Protein 5DP2 (pdb70)

Radius of gyration: 20.02 Å; Cα contacts (8 Å, |Δi|>4): 788; chains: 1; bounding box: 58×42×41 Å

InterPro domains:
  IPR000873 AMP-dependent synthetase/ligase domain [PF00501] (2553-2904)
  IPR001227 Acyl transferase domain superfamily [G3DSA:3.40.366.10] (1314-1623)
  IPR001242 Condensation domain [PF00668] (2089-2513)
  IPR001753 Enoyl-CoA hydratase/isomerase-like domain [PF00378] (24-251)
  IPR009081 Phosphopantetheine binding ACP domain [PF00550] (1996-2061)
  IPR009081 Phosphopantetheine binding ACP domain [PF00550] (3090-3154)
  IPR009081 Phosphopantetheine binding ACP domain [PS50075] (1990-2065)
  IPR009081 Phosphopantetheine binding ACP domain [PS50075] (3083-3158)
  IPR010071 Amino acid adenylation domain [TIGR01733] (2573-2976)
  IPR011032 GroES-like superfamily [SSF50129] (282-437)
  IPR013154 Alcohol dehydrogenase-like, N-terminal [PF08240] (305-374)
  IPR014030 Beta-ketoacyl synthase-like, N-terminal domain [PF00109] (768-1016)
  IPR014031 Beta-ketoacyl synthase, C-terminal domain [PF02801] (1024-1141)
  IPR014043 Acyl transferase domain [PF00698] (1315-1638)
  IPR014043 Acyl transferase domain [SM00827] (1316-1620)
  IPR016035 Acyl transferase/acyl hydrolase/lysophospholipase [SSF52151] (1313-1617)
  IPR016036 Malonyl-CoA ACP transacylase, ACP-binding [SSF55048] (1446-1513)
  IPR016039 Thiolase-like [G3DSA:3.40.47.10] (759-1219)
  IPR016039 Thiolase-like [SSF53901] (767-1137)
  IPR018201 Beta-ketoacyl synthase, active site [PS00606] (929-945)

Nearest PDB structures (foldseek):
  5dp2-assembly1_A  TM=1.003E+00  e=6.872E-79  Lyngbya majuscula
  5dov-assembly1_A  TM=9.602E-01  e=1.167E-56  Lyngbya majuscula
  6k9y-assembly2_C  TM=9.096E-01  e=7.309E-32  Homo sapiens
  2oby-assembly1_A  TM=8.582E-01  e=1.495E-30  Homo sapiens
  2j8z-assembly1_A-2  TM=8.685E-01  e=3.180E-30  Homo sapiens

B-factor: mean 13.59, std 11.9, range [3.86, 178.71]

Secondary structure (DSSP, 8-state):
---EEEE-SSSS-GGG-EEEE-------TT-EEEEEEEEEE-HHHHHHHHTSS----GGGBGGG--SGGGB---SEEEEEEEEE-TT--S--TT-EEEEES-S--SBSEEEE-GGGEEEPPTTS-HHHHTTSHHHHHHHHIIIIIIT---TT-EEEETTTTSHHHHHHHHHHHHTT-EEEEEE-GGGHHHHHHTT-SEEEE-SSTTHHHHHHHHTTT--EEEEEE---STTHHHHHHHTEEEEEEEEE---SSPPPHHHHHHH-TT-EEEE--HHHHHHH-THHHHHHHHHHHHHHHHTSS-PPPEEEEEGGGHHHHHHHHHTT--SSEEEEE--

Sequence (335 aa):
PQPVQLRIPSYGLLKNLTTWMMPQERRKPKSTEVEVQIKKAVPVNFREVLNVLGIFQEYIKKRYRSSGIISSAEENLTFGVEGVVGTVVAVGSDVSQWKVGDEVILAYPGNAFSSFVICSSPDDLLAKPSDLSMVVEEAATIFMMSFFTAYYGLHNLAKVVQPGERRRVLIHAASGGAGQAAVQLAQQFFGSEVFATTSPHKISVLRREQGIIKKHVMNSRRTTEFASSSEVRRELTQGNNGVDVIFNSLTHGEYIPKKNIDILAPGGRYIEIGRLNIWSHEQVSSSQRRPDVKKYFPFDMSDEFVVRDKKQFHAKKLWDDLALLLFEESGSLKPLPYKVFPSEEDDVVEAFRHLQHSKHIGKKIIVVTMP

Foldseek 3Di:
DQKWFWAAPAAAALVRTDTHGDDDDAAAQQKWKWFFFKAFADVVVLCCRRVNDADPQLLQFVVSDGDRRGGGAGQKFKGFTCHHHNNDDLDDGGFIWIFHGNNGSRIRMGMDGPLRIDGQQVVDDRQLSNLDHPQQLLLCCQDPVPQNDAAAFEEEAEQLQESNNVNNVLVCVLRNYQYAYEHAPVCQVVVVVVPRDHYYHRPDLCVLVVQCVVVVNQAGQEYADQDDPDCNVVSNLNRHGFLHEYEYAHDPPDDDPVVSCVSPVSYHYHYDYVSVVCVVDSCSSVVSCVPCVVCPNVVSDTGWDEDEDESVCVSVLSVCVVVPVGGHIYMYGYD

Structure (mmCIF, N/CA/C/O backbone):
data_5DP2
#
_entry.id   5DP2
#
_cell.length_a   108.906
_cell.length_b   47.294
_cell.length_c   76.902
_cell.angle_alpha   90.00
_cell.angle_beta   123.44
_cell.angle_gamma   90.00
#
_symmetry.space_group_name_H-M   'C 1 2 1'
#
loop_
_entity.id
_entity.type
_entity.pdbx_description
1 polymer CurF
2 non-polymer 'NADP NICOTINAMIDE-ADENINE-DINUCLEOTIDE PHOSPHATE'
3 water water
#
loop_
_atom_site.group_PDB
_atom_site.id
_atom_site.type_symbol
_atom_site.label_atom_id
_atom_site.label_alt_id
_atom_site.label_comp_id
_atom_site.label_asym_id
_atom_site.label_entity_id
_atom_site.label_seq_id
_atom_site.pdbx_PDB_ins_code
_atom_site.Cartn_x
_atom_site.Cartn_y
_atom_site.Cartn_z
_atom_site.occupancy
_atom_site.B_iso_or_equiv
_atom_site.auth_seq_id
_atom_site.auth_comp_id
_atom_site.auth_asym_id
_atom_site.auth_atom_id
_atom_site.pdbx_PDB_model_num
ATOM 1 N N . PRO A 1 8 ? 33.673 23.952 -17.616 1.00 35.86 3 PRO A N 1
ATOM 2 C CA . PRO A 1 8 ? 32.961 25.201 -17.913 1.00 27.96 3 PRO A CA 1
ATOM 3 C C . PRO A 1 8 ? 33.089 26.263 -16.809 1.00 23.60 3 PRO A C 1
ATOM 4 O O . PRO A 1 8 ? 33.435 25.938 -15.670 1.00 33.78 3 PRO A O 1
ATOM 8 N N . GLN A 1 9 ? 32.798 27.519 -17.145 1.00 19.65 4 GLN A N 1
ATOM 9 C CA . GLN A 1 9 ? 32.760 28.600 -16.149 1.00 15.94 4 GLN A CA 1
ATOM 10 C C . GLN A 1 9 ? 31.441 28.478 -15.404 1.00 12.78 4 GLN A C 1
ATOM 11 O O . GLN A 1 9 ? 30.391 28.571 -16.053 1.00 15.59 4 GLN A O 1
ATOM 17 N N . PRO A 1 10 ? 31.454 28.174 -14.062 1.00 10.59 5 PRO A N 1
ATOM 18 C CA . PRO A 1 10 ? 30.143 27.907 -13.415 1.00 8.26 5 PRO A CA 1
ATOM 19 C C . PRO A 1 10 ? 29.265 29.145 -13.398 1.00 7.14 5 PRO A C 1
ATOM 20 O O . PRO A 1 10 ? 29.692 30.243 -12.987 1.00 7.86 5 PRO A O 1
ATOM 24 N N . VAL A 1 11 ? 28.017 28.931 -13.818 1.00 6.19 6 VAL A N 1
ATOM 25 C CA . VAL A 1 11 ? 27.001 29.980 -13.840 1.00 5.79 6 VAL A CA 1
ATOM 26 C C . VAL A 1 11 ? 25.658 29.413 -13.351 1.00 5.37 6 VAL A C 1
ATOM 27 O O . VAL A 1 11 ? 25.472 28.192 -13.226 1.00 6.06 6 VAL A O 1
ATOM 31 N N . GLN A 1 12 ? 24.719 30.317 -13.107 1.00 5.37 7 GLN A N 1
ATOM 32 C CA . GLN A 1 12 ? 23.352 29.966 -12.712 1.00 5.23 7 GLN A CA 1
ATOM 33 C C . GLN A 1 12 ? 22.404 31.013 -13.293 1.00 5.29 7 GLN A C 1
ATOM 34 O O . GLN A 1 12 ? 22.700 32.215 -13.234 1.00 6.02 7 GLN A O 1
ATOM 40 N N . LEU A 1 13 ? 21.273 30.565 -13.831 1.00 5.24 8 LEU A N 1
ATOM 41 C CA . LEU A 1 13 ? 20.299 31.489 -14.434 1.00 5.50 8 LEU A CA 1
ATOM 42 C C . LEU A 1 13 ? 19.555 32.222 -13.318 1.00 5.53 8 LEU A C 1
ATOM 43 O O . LEU A 1 13 ? 19.010 31.620 -12.398 1.00 5.75 8 LEU A O 1
ATOM 48 N N . ARG A 1 14 ? 19.525 33.563 -13.429 1.00 5.84 9 ARG A N 1
ATOM 49 C CA . ARG A 1 14 ? 18.942 34.412 -12.409 1.00 6.26 9 ARG A CA 1
ATOM 50 C C . ARG A 1 14 ? 18.260 35.607 -13.059 1.00 6.66 9 ARG A C 1
ATOM 51 O O . ARG A 1 14 ? 18.454 35.873 -14.245 1.00 7.94 9 ARG A O 1
ATOM 59 N N . ILE A 1 15 ? 17.485 36.328 -12.257 1.00 7.10 10 ILE A N 1
ATOM 60 C CA . ILE A 1 15 ? 16.889 37.598 -12.669 1.00 7.79 10 ILE A CA 1
ATOM 61 C C . ILE A 1 15 ? 17.130 38.647 -11.582 1.00 8.75 10 ILE A C 1
ATOM 62 O O . ILE A 1 15 ? 17.208 38.320 -10.400 1.00 9.85 10 ILE A O 1
ATOM 67 N N . PRO A 1 16 ? 17.135 39.935 -11.978 1.00 10.07 11 PRO A N 1
ATOM 68 C CA . PRO A 1 16 ? 17.270 40.999 -10.993 1.00 11.81 11 PRO A CA 1
ATOM 69 C C . PRO A 1 16 ? 15.936 41.430 -10.403 1.00 11.89 11 PRO A C 1
ATOM 70 O O . PRO A 1 16 ? 15.906 42.083 -9.344 1.00 14.31 11 PRO A O 1
ATOM 74 N N . SER A 1 17 ? 14.843 41.130 -11.095 1.00 11.80 12 SER A N 1
ATOM 75 C CA . SER A 1 17 ? 13.523 41.687 -10.802 1.00 12.13 12 SER A CA 1
ATOM 76 C C . SER A 1 17 ? 12.566 40.953 -11.746 1.00 11.19 12 SER A C 1
ATOM 77 O O . SER A 1 17 ? 13.002 40.327 -12.724 1.00 11.47 12 SER A O 1
ATOM 80 N N . TYR A 1 18 ? 11.271 41.071 -11.476 1.00 11.35 13 TYR A N 1
ATOM 81 C CA . TYR A 1 18 ? 10.233 40.441 -12.295 1.00 10.85 13 TYR A CA 1
ATOM 82 C C . TYR A 1 18 ? 9.766 41.359 -13.418 1.00 11.94 13 TYR A C 1
ATOM 83 O O . TYR A 1 18 ? 9.801 42.600 -13.296 1.00 15.00 13 TYR A O 1
ATOM 92 N N . GLY A 1 19 ? 9.316 40.741 -14.509 1.00 11.60 14 GLY A N 1
ATOM 93 C CA . GLY A 1 19 ? 8.528 41.428 -15.527 1.00 12.94 14 GLY A CA 1
ATOM 94 C C . GLY A 1 19 ? 8.940 41.248 -16.966 1.00 12.19 14 GLY A C 1
ATOM 95 O O . GLY A 1 19 ? 8.100 41.441 -17.864 1.00 16.15 14 GLY A O 1
ATOM 96 N N . LEU A 1 20 ? 10.209 40.931 -17.223 1.00 10.84 15 LEU A N 1
ATOM 97 C CA . LEU A 1 20 ? 10.713 40.818 -18.605 1.00 11.00 15 LEU A CA 1
ATOM 98 C C . LEU A 1 20 ? 11.605 39.594 -18.786 1.00 10.20 15 LEU A C 1
ATOM 99 O O . LEU A 1 20 ? 12.547 39.384 -18.004 1.00 10.35 15 LEU A O 1
ATOM 104 N N . LEU A 1 21 ? 11.357 38.819 -19.838 1.00 9.91 16 LEU A N 1
ATOM 105 C CA . LEU A 1 21 ? 12.216 37.682 -20.150 1.00 9.39 16 LEU A CA 1
ATOM 106 C C . LEU A 1 21 ? 13.648 38.121 -20.450 1.00 9.75 16 LEU A C 1
ATOM 107 O O . LEU A 1 21 ? 14.597 37.382 -20.147 1.00 10.20 16 LEU A O 1
ATOM 112 N N . LYS A 1 22 ? 13.821 39.310 -21.043 1.00 10.76 17 LYS A N 1
ATOM 113 C CA . LYS A 1 22 ? 15.164 39.714 -21.449 1.00 13.15 17 LYS A CA 1
ATOM 114 C C . LYS A 1 22 ? 16.087 39.914 -20.265 1.00 13.19 17 LYS A C 1
ATOM 115 O O . LYS A 1 22 ? 17.303 40.015 -20.437 1.00 15.10 17 LYS A O 1
ATOM 121 N N . ASN A 1 23 ? 15.549 40.016 -19.056 1.00 12.28 18 ASN A N 1
ATOM 122 C CA . ASN A 1 23 ? 16.415 40.166 -17.892 1.00 13.85 18 ASN A CA 1
ATOM 123 C C . ASN A 1 23 ? 16.972 38.850 -17.324 1.00 11.50 18 ASN A C 1
ATOM 124 O O . ASN A 1 23 ? 17.780 38.879 -16.378 1.00 11.76 18 ASN A O 1
ATOM 129 N N . LEU A 1 24 ? 16.612 37.709 -17.911 1.00 10.01 19 LEU A N 1
ATOM 130 C CA . LEU A 1 24 ? 17.278 36.445 -17.558 1.00 8.79 19 LEU A CA 1
ATOM 131 C C . LEU A 1 24 ? 18.774 36.583 -17.874 1.00 8.97 19 LEU A C 1
ATOM 132 O O . LEU A 1 24 ? 19.138 37.003 -18.964 1.00 12.62 19 LEU A O 1
ATOM 137 N N . THR A 1 25 ? 19.612 36.186 -16.914 1.00 8.59 20 THR A N 1
ATOM 138 C CA A THR A 1 25 ? 21.049 36.320 -17.067 0.42 9.40 20 THR A CA 1
ATOM 139 C CA B THR A 1 25 ? 21.043 36.419 -16.918 0.58 9.63 20 THR A CA 1
ATOM 140 C C . THR A 1 25 ? 21.771 35.170 -16.396 1.00 7.99 20 THR A C 1
ATOM 141 O O . THR A 1 25 ? 21.374 34.634 -15.374 1.00 8.90 20 THR A O 1
ATOM 148 N N . TRP A 1 26 ? 22.881 34.773 -17.017 1.00 8.38 21 TRP A N 1
ATOM 149 C CA . TRP A 1 26 ? 23.753 33.740 -16.471 1.00 8.04 21 TRP A CA 1
ATOM 150 C C . TRP A 1 26 ? 24.709 34.410 -15.468 1.00 8.24 21 TRP A C 1
ATOM 151 O O . TRP A 1 26 ? 25.640 35.103 -15.854 1.00 13.68 21 TRP A O 1
ATOM 162 N N . MET A 1 27 ? 24.441 34.218 -14.185 1.00 7.12 22 MET A N 1
ATOM 163 C CA A MET A 1 27 ? 25.241 34.842 -13.135 0.50 7.79 22 MET A CA 1
ATOM 164 C CA B MET A 1 27 ? 25.216 34.841 -13.102 0.50 7.90 22 MET A CA 1
ATOM 165 C C . MET A 1 27 ? 26.403 33.951 -12.734 1.00 6.79 22 MET A C 1
ATOM 166 O O . MET A 1 27 ? 26.245 32.732 -12.590 1.00 7.44 22 MET A O 1
ATOM 175 N N . PRO A 1 28 ? 27.584 34.537 -12.535 1.00 6.68 23 PRO A N 1
ATOM 176 C CA . PRO A 1 28 ? 28.729 33.732 -12.078 1.00 6.99 23 PRO A CA 1
ATOM 177 C C . PRO A 1 28 ? 28.443 33.019 -10.754 1.00 6.95 23 PRO A C 1
ATOM 178 O O . PRO A 1 28 ? 27.745 33.542 -9.887 1.00 7.76 23 PRO A O 1
ATOM 182 N N . GLN A 1 29 ? 29.019 31.818 -10.601 1.00 6.97 24 GLN A N 1
ATOM 183 C CA . GLN A 1 29 ? 28.897 31.022 -9.395 1.00 7.43 24 GLN A CA 1
ATOM 184 C C . GLN A 1 29 ? 30.240 30.460 -8.981 1.00 8.59 24 GLN A C 1
ATOM 185 O O . GLN A 1 29 ? 31.070 30.177 -9.825 1.00 10.84 24 GLN A O 1
ATOM 191 N N . GLU A 1 30 ? 30.396 30.213 -7.686 1.00 10.29 25 GLU A N 1
ATOM 192 C CA . GLU A 1 30 ? 31.531 29.427 -7.224 1.00 13.37 25 GLU A CA 1
ATOM 193 C C . GLU A 1 30 ? 31.264 27.925 -7.449 1.00 13.00 25 GLU A C 1
ATOM 194 O O . GLU A 1 30 ? 30.113 27.448 -7.514 1.00 14.60 25 GLU A O 1
ATOM 200 N N . ARG A 1 31 ? 32.345 27.198 -7.655 1.00 13.95 26 ARG A N 1
ATOM 201 C CA . ARG A 1 31 ? 32.312 25.759 -7.704 1.00 13.58 26 ARG A CA 1
ATOM 202 C C . ARG A 1 31 ? 32.415 25.308 -6.230 1.00 14.33 26 ARG A C 1
ATOM 203 O O . ARG A 1 31 ? 33.286 25.768 -5.509 1.00 20.90 26 ARG A O 1
ATOM 211 N N . ARG A 1 32 ? 31.526 24.437 -5.795 1.00 14.08 27 ARG A N 1
ATOM 212 C CA . ARG A 1 32 ? 31.535 23.860 -4.464 1.00 14.77 27 ARG A CA 1
ATOM 213 C C . ARG A 1 32 ? 31.874 22.383 -4.575 1.00 13.07 27 ARG A C 1
ATOM 214 O O . ARG A 1 32 ? 31.766 21.793 -5.650 1.00 16.18 27 ARG A O 1
ATOM 222 N N . LYS A 1 33 ? 32.288 21.805 -3.460 1.00 13.40 28 LYS A N 1
ATOM 223 C CA . LYS A 1 33 ? 32.466 20.359 -3.360 1.00 11.66 28 LYS A CA 1
ATOM 224 C C . LYS A 1 33 ? 31.313 19.762 -2.564 1.00 10.37 28 LYS A C 1
ATOM 225 O O . LYS A 1 33 ? 30.828 20.375 -1.611 1.00 11.55 28 LYS A O 1
ATOM 231 N N . PRO A 1 34 ? 30.879 18.538 -2.907 1.00 9.64 29 PRO A N 1
ATOM 232 C CA . PRO A 1 34 ? 29.784 17.949 -2.149 1.00 8.95 29 PRO A CA 1
ATOM 233 C C . PRO A 1 34 ? 30.236 17.569 -0.736 1.00 8.84 29 PRO A C 1
ATOM 234 O O . PRO A 1 34 ? 31.321 17.003 -0.555 1.00 10.23 29 PRO A O 1
ATOM 238 N N . LYS A 1 35 ? 29.357 17.817 0.237 1.00 8.44 30 LYS A N 1
ATOM 239 C CA . LYS A 1 35 ? 29.515 17.318 1.593 1.00 8.82 30 LYS A CA 1
ATOM 240 C C . LYS A 1 35 ? 29.255 15.811 1.599 1.00 7.93 30 LYS A C 1
ATOM 241 O O . LYS A 1 35 ? 28.901 15.218 0.557 1.00 8.08 30 LYS A O 1
ATOM 247 N N . SER A 1 36 ? 29.420 15.179 2.776 1.00 7.91 31 SER A N 1
ATOM 248 C CA . SER A 1 36 ? 29.531 13.736 2.813 1.00 7.72 31 SER A CA 1
ATOM 249 C C . SER A 1 36 ? 28.337 12.970 2.286 1.00 7.36 31 SER A C 1
ATOM 250 O O . SER A 1 36 ? 28.498 11.832 1.859 1.00 8.34 31 SER A O 1
ATOM 253 N N . THR A 1 37 ? 27.149 13.552 2.340 1.00 7.13 32 THR A N 1
ATOM 254 C CA . THR A 1 37 ? 25.941 12.884 1.822 1.00 7.83 32 THR A CA 1
ATOM 255 C C . THR A 1 37 ? 25.315 13.596 0.618 1.00 7.34 32 THR A C 1
ATOM 256 O O . THR A 1 37 ? 24.139 13.397 0.334 1.00 9.64 32 THR A O 1
ATOM 260 N N . GLU A 1 38 ? 26.116 14.365 -0.112 1.00 7.08 33 GLU A N 1
ATOM 261 C CA . GLU A 1 38 ? 25.663 15.072 -1.305 1.00 7.06 33 GLU A CA 1
ATOM 262 C C . GLU A 1 38 ? 26.261 14.479 -2.569 1.00 6.76 33 GLU A C 1
ATOM 263 O O . GLU A 1 38 ? 27.248 13.749 -2.518 1.00 7.66 33 GLU A O 1
ATOM 269 N N . VAL A 1 39 ? 25.658 14.844 -3.713 1.00 6.29 34 VAL A N 1
ATOM 270 C CA . VAL A 1 39 ? 26.117 14.460 -5.039 1.00 6.50 34 VAL A CA 1
ATOM 271 C C . VAL A 1 39 ? 26.159 15.717 -5.914 1.00 6.31 34 VAL A C 1
ATOM 272 O O . VAL A 1 39 ? 25.227 16.521 -5.866 1.00 7.74 34 VAL A O 1
ATOM 276 N N . GLU A 1 40 ? 27.217 15.861 -6.717 1.00 6.12 35 GLU A N 1
ATOM 277 C CA . GLU A 1 40 ? 27.320 16.977 -7.674 1.00 6.13 35 GLU A CA 1
ATOM 278 C C . GLU A 1 40 ? 27.088 16.451 -9.098 1.00 5.70 35 GLU A C 1
ATOM 279 O O . GLU A 1 40 ? 27.781 15.519 -9.553 1.00 6.38 35 GLU A O 1
ATOM 285 N N . VAL A 1 41 ? 26.126 17.075 -9.784 1.00 5.66 36 VAL A N 1
ATOM 286 C CA . VAL A 1 41 ? 25.750 16.718 -11.146 1.00 5.77 36 VAL A CA 1
ATOM 287 C C . VAL A 1 41 ? 26.103 17.888 -12.087 1.00 5.38 36 VAL A C 1
ATOM 288 O O . VAL A 1 41 ? 25.742 19.044 -11.812 1.00 6.29 36 VAL A O 1
ATOM 292 N N . GLN A 1 42 ? 26.818 17.586 -13.170 1.00 5.58 37 GLN A N 1
ATOM 293 C CA . GLN A 1 42 ? 27.029 18.562 -14.248 1.00 6.04 37 GLN A CA 1
ATOM 294 C C . GLN A 1 42 ? 25.835 18.481 -15.201 1.00 5.94 37 GLN A C 1
ATOM 295 O O . GLN A 1 42 ? 25.568 17.418 -15.803 1.00 6.51 37 GLN A O 1
ATOM 301 N N . ILE A 1 43 ? 25.071 19.559 -15.296 1.00 5.49 38 ILE A N 1
ATOM 302 C CA . ILE A 1 43 ? 23.869 19.569 -16.104 1.00 5.30 38 ILE A CA 1
ATOM 303 C C . ILE A 1 43 ? 24.223 19.515 -17.578 1.00 5.55 38 ILE A C 1
ATOM 304 O O . ILE A 1 43 ? 25.115 20.221 -18.035 1.00 6.53 38 ILE A O 1
ATOM 309 N N . LYS A 1 44 ? 23.489 18.668 -18.333 1.00 5.36 39 LYS A N 1
ATOM 310 C CA A LYS A 1 44 ? 23.664 18.575 -19.769 0.56 5.97 39 LYS A CA 1
ATOM 311 C CA B LYS A 1 44 ? 23.655 18.547 -19.775 0.44 6.01 39 LYS A CA 1
ATOM 312 C C . LYS A 1 44 ? 22.477 19.126 -20.557 1.00 6.04 39 LYS A C 1
ATOM 313 O O . LYS A 1 44 ? 22.666 19.692 -21.631 1.00 9.11 39 LYS A O 1
ATOM 324 N N . ALA A 1 45 ? 21.249 18.964 -20.051 1.00 5.19 40 ALA A N 1
ATOM 325 C CA . ALA A 1 45 ? 20.069 19.469 -20.749 1.00 5.42 40 ALA A CA 1
ATOM 326 C C . ALA A 1 45 ? 19.011 19.768 -19.712 1.00 5.16 40 ALA A C 1
ATOM 327 O O . ALA A 1 45 ? 18.820 19.008 -18.754 1.00 6.13 40 ALA A O 1
ATOM 329 N N . VAL A 1 46 ? 18.298 20.878 -19.917 1.00 5.07 41 VAL A N 1
ATOM 330 C CA . VAL A 1 46 ? 17.316 21.349 -18.957 1.00 5.00 41 VAL A CA 1
ATOM 331 C C . VAL A 1 46 ? 16.227 22.057 -19.749 1.00 5.33 41 VAL A C 1
ATOM 332 O O . VAL A 1 46 ? 16.524 22.962 -20.530 1.00 6.01 41 VAL A O 1
ATOM 336 N N . PRO A 1 47 ? 14.971 21.638 -19.597 1.00 4.92 42 PRO A N 1
ATOM 337 C CA . PRO A 1 47 ? 13.914 22.267 -20.367 1.00 5.34 42 PRO A CA 1
ATOM 338 C C . PRO A 1 47 ? 13.325 23.471 -19.659 1.00 5.28 42 PRO A C 1
ATOM 339 O O . PRO A 1 47 ? 13.464 23.633 -18.440 1.00 6.33 42 PRO A O 1
ATOM 343 N N . VAL A 1 48 ? 12.627 24.314 -20.431 1.00 5.63 43 VAL A N 1
ATOM 344 C CA . VAL A 1 48 ? 11.828 25.392 -19.872 1.00 6.27 43 VAL A CA 1
ATOM 345 C C . VAL A 1 48 ? 10.410 24.872 -19.569 1.00 5.66 43 VAL A C 1
ATOM 346 O O . VAL A 1 48 ? 9.822 24.172 -20.392 1.00 9.09 43 VAL A O 1
ATOM 350 N N . ASN A 1 49 ? 9.854 25.209 -18.408 1.00 5.82 44 ASN A N 1
ATOM 351 C CA . ASN A 1 49 ? 8.478 24.870 -18.085 1.00 6.05 44 ASN A CA 1
ATOM 352 C C . ASN A 1 49 ? 7.623 26.135 -18.087 1.00 6.27 44 ASN A C 1
ATOM 353 O O . ASN A 1 49 ? 8.112 27.229 -17.796 1.00 6.89 44 ASN A O 1
ATOM 358 N N . PHE A 1 50 ? 6.338 26.016 -18.387 1.00 6.72 45 PHE A N 1
ATOM 359 C CA . PHE A 1 50 ? 5.489 27.185 -18.500 1.00 7.30 45 PHE A CA 1
ATOM 360 C C . PHE A 1 50 ? 5.436 27.972 -17.179 1.00 7.26 45 PHE A C 1
ATOM 361 O O . PHE A 1 50 ? 5.427 29.214 -17.207 1.00 8.45 45 PHE A O 1
ATOM 369 N N . ARG A 1 51 ? 5.405 27.290 -16.023 1.00 7.57 46 ARG A N 1
ATOM 370 C CA . ARG A 1 51 ? 5.457 27.980 -14.713 1.00 8.86 46 ARG A CA 1
ATOM 371 C C . ARG A 1 51 ? 6.581 28.981 -14.656 1.00 7.34 46 ARG A C 1
ATOM 372 O O . ARG A 1 51 ? 6.452 30.046 -14.046 1.00 7.08 46 ARG A O 1
ATOM 380 N N . GLU A 1 52 ? 7.724 28.615 -15.214 1.00 6.40 47 GLU A N 1
ATOM 381 C CA . GLU A 1 52 ? 8.914 29.472 -15.133 1.00 6.44 47 GLU A CA 1
ATOM 382 C C . GLU A 1 52 ? 8.777 30.727 -15.979 1.00 6.40 47 GLU A C 1
ATOM 383 O O . GLU A 1 52 ? 9.302 31.770 -15.596 1.00 6.90 47 GLU A O 1
ATOM 389 N N . VAL A 1 53 ? 8.092 30.645 -17.118 1.00 7.23 48 VAL A N 1
ATOM 390 C CA . VAL A 1 53 ? 7.714 31.847 -17.863 1.00 7.90 48 VAL A CA 1
ATOM 391 C C . VAL A 1 53 ? 6.831 32.748 -16.990 1.00 8.31 48 VAL A C 1
ATOM 392 O O . VAL A 1 53 ? 7.090 33.944 -16.858 1.00 9.50 48 VAL A O 1
ATOM 396 N N . LEU A 1 54 ? 5.816 32.167 -16.353 1.00 8.22 49 LEU A N 1
ATOM 397 C CA . LEU A 1 54 ? 4.939 32.944 -15.478 1.00 9.04 49 LEU A CA 1
ATOM 398 C C . LEU A 1 54 ? 5.732 33.542 -14.318 1.00 8.50 49 LEU A C 1
ATOM 399 O O . LEU A 1 54 ? 5.452 34.662 -13.875 1.00 9.70 49 LEU A O 1
ATOM 404 N N . ASN A 1 55 ? 6.721 32.797 -13.818 1.00 7.42 50 ASN A N 1
ATOM 405 C CA . ASN A 1 5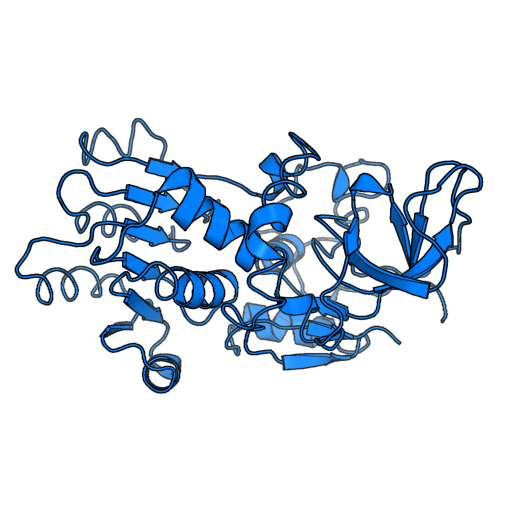5 ? 7.549 33.307 -12.717 1.00 7.31 50 ASN A CA 1
ATOM 406 C C . ASN A 1 55 ? 8.326 34.549 -13.159 1.00 7.59 50 ASN A C 1
ATOM 407 O O . ASN A 1 55 ? 8.316 35.596 -12.470 1.00 8.66 50 ASN A O 1
ATOM 412 N N . VAL A 1 56 ? 9.026 34.477 -14.294 1.00 7.37 51 VAL A N 1
ATOM 413 C CA . VAL A 1 56 ? 9.845 35.618 -14.727 1.00 8.08 51 VAL A CA 1
ATOM 414 C C . VAL A 1 56 ? 8.970 36.858 -14.956 1.00 9.09 51 VAL A C 1
ATOM 415 O O . VAL A 1 56 ? 9.389 37.966 -14.615 1.00 11.17 51 VAL A O 1
ATOM 419 N N . LEU A 1 57 ? 7.797 36.650 -15.534 1.00 9.74 52 LEU A N 1
ATOM 420 C CA . LEU A 1 57 ? 6.881 37.750 -15.853 1.00 11.16 52 LEU A CA 1
ATOM 421 C C . LEU A 1 57 ? 6.149 38.308 -14.645 1.00 11.77 52 LEU A C 1
ATOM 422 O O . LEU A 1 57 ? 5.491 39.344 -14.760 1.00 14.82 52 LEU A O 1
ATOM 427 N N . GLY A 1 58 ? 6.255 37.665 -13.490 1.00 11.15 53 GLY A N 1
ATOM 428 C CA . GLY A 1 58 ? 5.565 38.108 -12.289 1.00 12.02 53 GLY A CA 1
ATOM 429 C C . GLY A 1 58 ? 4.079 37.752 -12.244 1.00 12.80 53 GLY A C 1
ATOM 430 O O . GLY A 1 58 ? 3.331 38.371 -11.488 1.00 16.15 53 GLY A O 1
ATOM 431 N N . ILE A 1 59 ? 3.649 36.758 -13.023 1.00 12.10 54 ILE A N 1
ATOM 432 C CA . ILE A 1 59 ? 2.251 36.326 -13.071 1.00 12.11 54 ILE A CA 1
ATOM 433 C C . ILE A 1 59 ? 1.966 35.294 -11.962 1.00 12.20 54 ILE A C 1
ATOM 434 O O . ILE A 1 59 ? 0.868 35.270 -11.386 1.00 15.00 54 ILE A O 1
ATOM 439 N N . PHE A 1 60 ? 2.938 34.414 -11.695 1.00 10.21 55 PHE A N 1
ATOM 440 C CA . PHE A 1 60 ? 2.838 33.425 -10.612 1.00 9.95 55 PHE A CA 1
ATOM 441 C C . PHE A 1 60 ? 4.103 33.561 -9.789 1.00 8.92 55 PHE A C 1
ATOM 442 O O . PHE A 1 60 ? 5.205 33.436 -10.329 1.00 10.07 55 PHE A O 1
ATOM 450 N N . GLN A 1 61 ? 3.948 33.800 -8.490 1.00 9.05 56 GLN A N 1
ATOM 451 C CA . GLN A 1 61 ? 5.108 33.938 -7.612 1.00 9.08 56 GLN A CA 1
ATO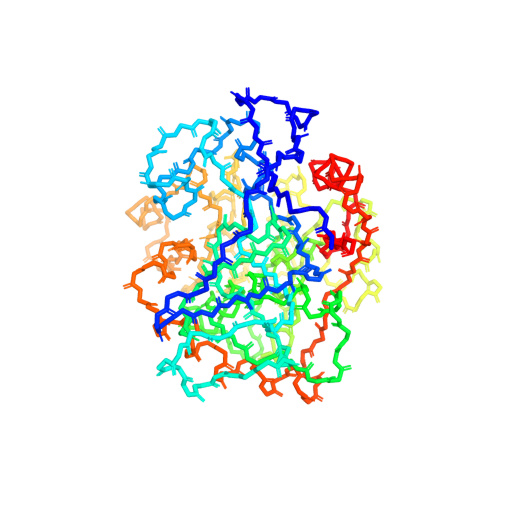M 452 C C . GLN A 1 61 ? 5.364 32.657 -6.817 1.00 8.58 56 GLN A C 1
ATOM 453 O O . GLN A 1 61 ? 4.459 32.155 -6.142 1.00 9.76 56 GLN A O 1
ATOM 459 N N . GLU A 1 62 ? 6.563 32.097 -6.948 1.00 8.00 57 GLU A N 1
ATOM 460 C CA . GLU A 1 62 ? 6.855 30.893 -6.185 1.00 7.54 57 GLU A CA 1
ATOM 461 C C . GLU A 1 62 ? 6.795 31.161 -4.687 1.00 7.23 57 GLU A C 1
ATOM 462 O O . GLU A 1 62 ? 7.311 32.183 -4.204 1.00 8.18 57 GLU A O 1
ATOM 468 N N . TYR A 1 63 ? 6.233 30.205 -3.950 1.00 7.59 58 TYR A N 1
ATOM 469 C CA . TYR A 1 63 ? 6.275 30.176 -2.482 1.00 8.17 58 TYR A CA 1
ATOM 470 C C . TYR A 1 63 ? 7.136 29.007 -1.966 1.00 7.84 58 TYR A C 1
ATOM 471 O O . TYR A 1 63 ? 7.534 29.019 -0.799 1.00 9.47 58 TYR A O 1
ATOM 480 N N . ILE A 1 64 ? 7.421 28.006 -2.804 1.00 7.31 59 ILE A N 1
ATOM 481 C CA . ILE A 1 64 ? 8.270 26.901 -2.386 1.00 7.19 59 ILE A CA 1
ATOM 482 C C . ILE A 1 64 ? 9.690 27.435 -2.187 1.00 6.56 59 ILE A C 1
ATOM 483 O O . ILE A 1 64 ? 10.307 27.982 -3.104 1.00 6.58 59 ILE A O 1
ATOM 488 N N . LYS A 1 65 ? 10.236 27.221 -0.983 1.00 6.95 60 LYS A N 1
ATOM 489 C CA . LYS A 1 65 ? 11.509 27.827 -0.642 1.00 6.72 60 LYS A CA 1
ATOM 490 C C . LYS A 1 65 ? 12.677 27.220 -1.418 1.00 6.26 60 LYS A C 1
ATOM 491 O O . LYS A 1 65 ? 13.667 27.897 -1.642 1.00 6.82 60 LYS A O 1
ATOM 497 N N . LYS A 1 66 ? 12.526 25.967 -1.874 1.00 6.41 61 LYS A N 1
ATOM 498 C CA . LYS A 1 66 ? 13.561 25.315 -2.675 1.00 7.12 61 LYS A CA 1
ATOM 499 C C . LYS A 1 66 ? 13.843 26.064 -3.976 1.00 6.06 61 LYS A C 1
ATOM 500 O O . LYS A 1 66 ? 14.922 25.909 -4.546 1.00 6.88 61 LYS A O 1
ATOM 506 N N . ARG A 1 67 ? 12.886 26.856 -4.463 1.00 5.53 62 ARG A N 1
ATOM 507 C CA . ARG A 1 67 ? 13.070 27.669 -5.666 1.00 5.43 62 ARG A CA 1
ATOM 508 C C . ARG A 1 67 ? 13.903 28.937 -5.446 1.00 5.38 62 ARG A C 1
ATOM 509 O O . ARG A 1 67 ? 14.146 29.656 -6.399 1.00 6.28 62 ARG A O 1
ATOM 517 N N . TYR A 1 68 ? 14.341 29.191 -4.196 1.00 5.69 63 TYR A N 1
ATOM 518 C CA . TYR A 1 68 ? 15.095 30.404 -3.887 1.00 5.71 63 TYR A CA 1
ATOM 519 C C . TYR A 1 68 ? 16.406 30.095 -3.213 1.00 5.79 63 TYR A C 1
ATOM 520 O O . TYR A 1 68 ? 16.474 29.269 -2.286 1.00 6.48 63 TYR A O 1
ATOM 529 N N . ARG A 1 69 ? 17.459 30.811 -3.599 1.00 5.79 64 ARG A N 1
ATOM 530 C CA . ARG A 1 69 ? 18.726 30.681 -2.905 1.00 6.30 64 ARG A CA 1
ATOM 531 C C . ARG A 1 69 ? 18.568 31.031 -1.427 1.00 7.22 64 ARG A C 1
ATOM 532 O O . ARG A 1 69 ? 17.965 32.045 -1.076 1.00 8.94 64 ARG A O 1
ATOM 540 N N . SER A 1 70 ? 19.123 30.140 -0.579 1.00 7.39 65 SER A N 1
ATOM 541 C CA A SER A 1 70 ? 19.067 30.198 0.880 0.47 8.15 65 SER A CA 1
ATOM 542 C CA B SER A 1 70 ? 19.045 30.225 0.884 0.53 8.47 65 SER A CA 1
ATOM 543 C C . SER A 1 70 ? 17.646 30.107 1.435 1.00 7.93 65 SER A C 1
ATOM 544 O O . SER A 1 70 ? 17.423 30.281 2.632 1.00 9.14 65 SER A O 1
ATOM 549 N N . GLY A 1 71 ? 16.676 29.793 0.568 1.00 7.62 66 GLY A N 1
ATOM 550 C CA . GLY A 1 71 ? 15.294 29.691 0.984 1.00 8.36 66 GLY A CA 1
ATOM 551 C C . GLY A 1 71 ? 14.653 31.024 1.313 1.00 8.87 66 GLY A C 1
ATOM 552 O O . GLY A 1 71 ? 13.633 31.047 1.964 1.00 12.08 66 GLY A O 1
ATOM 553 N N . ILE A 1 72 ? 15.257 32.125 0.859 1.00 8.82 67 ILE A N 1
ATOM 554 C CA . ILE A 1 72 ? 14.780 33.475 1.150 1.00 10.33 67 ILE A CA 1
ATOM 555 C C . ILE A 1 72 ? 14.072 34.016 -0.100 1.00 8.96 67 ILE A C 1
ATOM 556 O O . ILE A 1 72 ? 14.667 34.131 -1.183 1.00 9.61 67 ILE A O 1
ATOM 561 N N . ILE A 1 73 ? 12.776 34.277 0.049 1.00 9.85 68 ILE A N 1
ATOM 562 C CA . ILE A 1 73 ? 11.910 34.650 -1.090 1.00 9.96 68 ILE A CA 1
ATOM 563 C C . ILE A 1 73 ? 12.175 36.080 -1.570 1.00 10.09 68 ILE A C 1
ATOM 564 O O . ILE A 1 73 ? 11.906 37.038 -0.831 1.00 13.32 68 ILE A O 1
ATOM 569 N N . SER A 1 74 ? 12.658 36.201 -2.803 1.00 9.44 69 SER A N 1
ATOM 570 C CA A SER A 1 74 ? 12.871 37.478 -3.504 0.69 9.98 69 SER A CA 1
ATOM 571 C CA B SER A 1 74 ? 12.913 37.482 -3.476 0.31 10.53 69 SER A CA 1
ATOM 572 C C . SER A 1 74 ? 13.217 37.190 -4.949 1.00 9.07 69 SER A C 1
ATOM 573 O O . SER A 1 74 ? 13.791 36.143 -5.238 1.00 8.79 69 SER A O 1
ATOM 578 N N . ALA A 1 75 ? 12.921 38.120 -5.861 1.00 9.19 70 ALA A N 1
ATOM 579 C CA . ALA A 1 75 ? 13.232 37.896 -7.264 1.00 8.31 70 ALA A CA 1
ATOM 580 C C . ALA A 1 75 ? 14.692 37.585 -7.472 1.00 7.60 70 ALA A C 1
ATOM 581 O O . ALA A 1 75 ? 15.032 36.701 -8.277 1.00 7.84 70 ALA A O 1
ATOM 583 N N . GLU A 1 76 ? 15.575 38.323 -6.800 1.00 8.51 71 GLU A N 1
ATOM 584 C CA A GLU A 1 76 ? 16.999 38.158 -7.049 0.50 8.58 71 GLU A CA 1
ATOM 585 C CA B GLU A 1 76 ? 17.012 38.171 -7.010 0.50 8.96 71 GLU A CA 1
ATOM 586 C C . GLU A 1 76 ? 17.562 36.841 -6.529 1.00 7.75 71 GLU A C 1
ATOM 587 O O . GLU A 1 76 ? 18.697 36.480 -6.859 1.00 8.95 71 GLU A O 1
ATOM 598 N N . ASN A 1 77 ? 16.760 36.109 -5.745 1.00 7.29 72 ASN A N 1
ATOM 599 C CA . ASN A 1 77 ? 17.148 34.791 -5.237 1.00 6.83 72 ASN A CA 1
ATOM 600 C C . ASN A 1 77 ? 16.524 33.643 -6.032 1.00 6.27 72 ASN A C 1
ATOM 601 O O . ASN A 1 77 ? 16.867 32.487 -5.788 1.00 6.23 72 ASN A O 1
ATOM 606 N N . LEU A 1 78 ? 15.565 33.933 -6.908 1.00 6.25 73 LEU A N 1
ATOM 607 C CA . LEU A 1 78 ? 14.843 32.874 -7.637 1.00 5.94 73 LEU A CA 1
ATOM 608 C C . LEU A 1 78 ? 15.772 32.123 -8.589 1.00 5.53 73 LEU A C 1
ATOM 609 O O . LEU A 1 78 ? 16.495 32.732 -9.376 1.00 5.97 73 LEU A O 1
ATOM 614 N N . THR A 1 79 ? 15.694 30.787 -8.531 1.00 5.66 74 THR A N 1
ATOM 615 C CA . THR A 1 79 ? 16.372 29.935 -9.493 1.00 5.30 74 THR A CA 1
ATOM 616 C C . THR A 1 79 ? 15.329 29.229 -10.373 1.00 4.87 74 THR A C 1
ATOM 617 O O . THR A 1 79 ? 14.130 29.245 -10.092 1.00 5.41 74 THR A O 1
ATOM 621 N N . PHE A 1 80 ? 15.840 28.617 -11.439 1.00 4.96 75 PHE A N 1
ATOM 622 C CA . PHE A 1 80 ? 15.009 27.977 -12.450 1.00 4.88 75 PHE A CA 1
ATOM 623 C C . PHE A 1 80 ? 15.542 26.590 -12.738 1.00 4.59 75 PHE A C 1
ATOM 624 O O . PHE A 1 80 ? 16.726 26.314 -12.549 1.00 5.18 75 PHE A O 1
ATOM 632 N N . GLY A 1 81 ? 14.649 25.749 -13.251 1.00 5.21 76 GLY A N 1
ATOM 633 C CA . GLY A 1 81 ? 14.998 24.394 -13.660 1.00 5.72 76 GLY A CA 1
ATOM 634 C C . GLY A 1 81 ? 14.377 23.402 -12.695 1.00 5.25 76 GLY A C 1
ATOM 635 O O . GLY A 1 81 ? 15.023 22.979 -11.709 1.00 5.66 76 GLY A O 1
ATOM 636 N N . VAL A 1 82 ? 13.131 23.030 -12.961 1.00 5.28 77 VAL A N 1
ATOM 637 C CA . VAL A 1 82 ? 12.365 22.164 -12.101 1.00 5.53 77 VAL A CA 1
ATOM 638 C C . VAL A 1 82 ? 12.546 20.680 -12.462 1.00 5.16 77 VAL A C 1
ATOM 639 O O . VAL A 1 82 ? 11.925 19.801 -11.862 1.00 5.89 77 VAL A O 1
ATOM 643 N N . GLU A 1 83 ? 13.435 20.421 -13.418 1.00 4.92 78 GLU A N 1
ATOM 644 C CA . GLU A 1 83 ? 13.768 19.096 -13.898 1.00 5.01 78 GLU A CA 1
ATOM 645 C C . GLU A 1 83 ? 15.004 19.269 -14.778 1.00 4.85 78 GLU A C 1
ATOM 646 O O . GLU A 1 83 ? 15.286 20.369 -15.266 1.00 5.50 78 GLU A O 1
ATOM 652 N N . GLY A 1 84 ? 15.729 18.189 -15.007 1.00 5.67 79 GLY A N 1
ATOM 653 C CA . GLY A 1 84 ? 16.784 18.190 -15.991 1.00 6.01 79 GLY A CA 1
ATOM 654 C C . GLY A 1 84 ? 17.553 16.901 -15.982 1.00 5.26 79 GLY A C 1
ATOM 655 O O . GLY A 1 84 ? 17.148 15.939 -15.296 1.00 6.04 79 GLY A O 1
ATOM 656 N N . VAL A 1 85 ? 18.639 16.863 -16.755 1.00 5.17 80 VAL A N 1
ATOM 657 C CA A VAL A 1 85 ? 19.447 15.647 -16.875 0.71 5.13 80 VAL A CA 1
ATOM 658 C CA B VAL A 1 85 ? 19.436 15.649 -16.935 0.29 5.31 80 VAL A CA 1
ATOM 659 C C . VAL A 1 85 ? 20.910 16.014 -16.910 1.00 5.06 80 VAL A C 1
ATOM 660 O O . VAL A 1 85 ? 21.286 17.103 -17.369 1.00 6.46 80 VAL A O 1
ATOM 667 N N . GLY A 1 86 ? 21.752 15.115 -16.406 1.00 5.45 81 GLY A N 1
ATOM 668 C CA . GLY A 1 86 ? 23.180 15.353 -16.488 1.00 5.91 81 GLY A CA 1
ATOM 669 C C . GLY A 1 86 ? 23.975 14.173 -16.001 1.00 5.85 81 GLY A C 1
ATOM 670 O O . GLY A 1 86 ? 23.484 13.033 -15.942 1.00 6.40 81 GLY A O 1
ATOM 671 N N . THR A 1 87 ? 25.236 14.452 -15.688 1.00 6.20 82 THR A N 1
ATOM 672 C CA . THR A 1 87 ? 26.218 13.421 -15.365 1.00 6.62 82 THR A CA 1
ATOM 673 C C . THR A 1 87 ? 26.801 13.683 -13.991 1.00 6.03 82 THR A C 1
ATOM 674 O O . THR A 1 87 ? 27.202 14.811 -13.684 1.00 6.62 82 THR A O 1
ATOM 678 N N . VAL A 1 88 ? 26.845 12.654 -13.142 1.00 6.3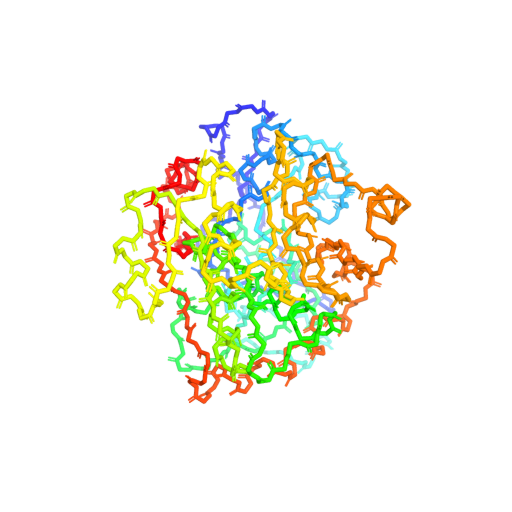8 83 VAL A N 1
ATOM 679 C CA . VAL A 1 88 ? 27.480 12.803 -11.822 1.00 6.28 83 VAL A CA 1
ATOM 680 C C . VAL A 1 88 ? 28.988 13.044 -12.018 1.00 6.42 83 VAL A C 1
ATOM 681 O O . VAL A 1 88 ? 29.676 12.233 -12.650 1.00 7.70 83 VAL A O 1
ATOM 685 N N . VAL A 1 89 ? 29.486 14.148 -11.455 1.00 6.29 84 VAL A N 1
ATOM 686 C CA . VAL A 1 89 ? 30.901 14.502 -11.581 1.00 6.79 84 VAL A CA 1
ATOM 687 C C . VAL A 1 89 ? 31.674 14.442 -10.273 1.00 6.55 84 VAL A C 1
ATOM 688 O O . VAL A 1 89 ? 32.904 14.377 -10.315 1.00 8.27 84 VAL A O 1
ATOM 692 N N . ALA A 1 90 ? 30.995 14.469 -9.136 1.00 6.42 85 ALA A N 1
ATOM 693 C CA . ALA A 1 90 ? 31.672 14.324 -7.828 1.00 7.36 85 ALA A CA 1
ATOM 694 C C . ALA A 1 90 ? 30.635 13.785 -6.868 1.00 7.16 85 ALA A C 1
ATOM 695 O O . ALA A 1 90 ? 29.457 14.130 -6.954 1.00 7.57 85 ALA A O 1
ATOM 697 N N . VAL A 1 91 ? 31.085 12.957 -5.931 1.00 7.60 86 VAL A N 1
ATOM 698 C CA . VAL A 1 91 ? 30.200 12.341 -4.979 1.00 7.79 86 VAL A CA 1
ATOM 699 C C . VAL A 1 91 ? 30.743 12.560 -3.568 1.00 7.71 86 VAL A C 1
ATOM 700 O O . VAL A 1 91 ? 31.947 12.404 -3.313 1.00 8.89 86 VAL A O 1
ATOM 704 N N . GLY A 1 92 ? 29.850 12.885 -2.638 1.00 7.77 87 GLY A N 1
ATOM 705 C CA . GLY A 1 92 ? 30.239 13.010 -1.241 1.00 8.38 87 GLY A CA 1
ATOM 706 C C . GLY A 1 92 ? 30.826 11.700 -0.724 1.00 8.02 87 GLY A C 1
ATOM 707 O O . GLY A 1 92 ? 30.486 10.593 -1.175 1.00 8.74 87 GLY A O 1
ATOM 708 N N . SER A 1 93 ? 31.704 11.835 0.261 1.00 8.07 88 SER A N 1
ATOM 709 C CA . SER A 1 93 ? 32.510 10.727 0.726 1.00 8.72 88 SER A CA 1
ATOM 710 C C . SER A 1 93 ? 31.714 9.542 1.222 1.00 7.64 88 SER A C 1
ATOM 711 O O . SER A 1 93 ? 32.204 8.408 1.117 1.00 8.57 88 SER A O 1
ATOM 714 N N . ASP A 1 94 ? 30.540 9.791 1.793 1.00 6.99 89 ASP A N 1
ATOM 715 C CA . ASP A 1 94 ? 29.780 8.748 2.462 1.00 7.60 89 ASP A CA 1
ATOM 716 C C . ASP A 1 94 ? 28.631 8.210 1.588 1.00 8.46 89 ASP A C 1
ATOM 717 O O . ASP A 1 94 ? 27.820 7.413 2.056 1.00 10.51 89 ASP A O 1
ATOM 722 N N . VAL A 1 95 ? 28.568 8.619 0.318 1.00 8.37 90 VAL A N 1
ATOM 723 C CA . VAL A 1 95 ? 27.503 8.193 -0.585 1.00 9.58 90 VAL A CA 1
ATOM 724 C C . VAL A 1 95 ? 27.938 6.970 -1.346 1.00 13.08 90 VAL A C 1
ATOM 725 O O . VAL A 1 95 ? 29.010 6.955 -1.955 1.00 18.33 90 VAL A O 1
ATOM 729 N N . SER A 1 96 ? 27.053 5.979 -1.324 1.00 18.31 91 SER A N 1
ATOM 730 C CA . SER A 1 96 ? 27.199 4.713 -2.043 1.00 21.52 91 SER A CA 1
ATOM 731 C C . SER A 1 96 ? 26.280 4.562 -3.268 1.00 22.65 91 SER A C 1
ATOM 732 O O . SER A 1 96 ? 26.573 3.752 -4.144 1.00 32.33 91 SER A O 1
ATOM 735 N N . GLN A 1 97 ? 25.178 5.306 -3.293 1.00 18.22 92 GLN A N 1
ATOM 736 C CA . GLN A 1 97 ? 24.101 5.090 -4.277 1.00 18.42 92 GLN A CA 1
ATOM 737 C C . GLN A 1 97 ? 24.493 5.474 -5.710 1.00 13.59 92 GLN A C 1
ATOM 738 O O . GLN A 1 97 ? 23.947 4.953 -6.672 1.00 16.60 92 GLN A O 1
ATOM 744 N N . TRP A 1 98 ? 25.387 6.441 -5.836 1.00 9.55 93 TRP A N 1
ATOM 745 C CA . TRP A 1 98 ? 25.791 6.996 -7.120 1.00 8.34 93 TRP A CA 1
ATOM 746 C C . TRP A 1 98 ? 27.299 7.067 -7.171 1.00 8.71 93 TRP A C 1
ATOM 747 O O . TRP A 1 98 ? 27.960 7.167 -6.124 1.00 10.18 93 TRP A O 1
ATOM 758 N N . LYS A 1 99 ? 27.835 7.054 -8.391 1.00 8.90 94 LYS A N 1
ATOM 759 C CA . LYS A 1 99 ? 29.273 7.179 -8.600 1.00 9.70 94 LYS A CA 1
ATOM 760 C C . LYS A 1 99 ? 29.551 8.088 -9.804 1.00 8.37 94 LYS A C 1
ATOM 761 O O . LYS A 1 99 ? 28.690 8.307 -10.666 1.00 8.52 94 LYS A O 1
ATOM 767 N N . VAL A 1 100 ? 30.773 8.591 -9.854 1.00 8.62 95 VAL A N 1
ATOM 768 C CA . VAL A 1 100 ? 31.180 9.454 -10.936 1.00 8.36 95 VAL A CA 1
ATOM 769 C C . VAL A 1 100 ? 30.922 8.777 -12.287 1.00 8.27 95 VAL A C 1
ATOM 770 O O . VAL A 1 100 ? 31.279 7.607 -12.473 1.00 9.18 95 VAL A O 1
ATOM 774 N N . GLY A 1 101 ? 30.291 9.511 -13.200 1.00 8.17 96 GLY A N 1
ATOM 775 C CA . GLY A 1 101 ? 29.972 9.041 -14.531 1.00 8.96 96 GLY A CA 1
ATOM 776 C C . GLY A 1 101 ? 28.539 8.568 -14.699 1.00 8.20 96 GLY A C 1
ATOM 777 O O . GLY A 1 101 ? 28.080 8.403 -15.835 1.00 9.64 96 GLY A O 1
ATOM 778 N N . ASP A 1 102 ? 27.811 8.339 -13.609 1.00 8.13 97 ASP A N 1
ATOM 779 C CA . ASP A 1 102 ? 26.422 7.941 -13.729 1.00 7.59 97 ASP A CA 1
ATOM 780 C C . ASP A 1 102 ? 25.609 9.059 -14.398 1.00 7.09 97 ASP A C 1
ATOM 781 O O . ASP A 1 102 ? 25.779 10.229 -14.094 1.00 8.47 97 ASP A O 1
ATOM 786 N N . GLU A 1 103 ? 24.676 8.663 -15.254 1.00 7.30 98 GLU A N 1
ATOM 787 C CA . GLU A 1 103 ? 23.788 9.604 -15.949 1.00 7.47 98 GLU A CA 1
ATOM 788 C C . GLU A 1 103 ? 22.427 9.588 -15.261 1.00 6.83 98 GLU A C 1
ATOM 789 O O . GLU A 1 103 ? 21.842 8.522 -15.003 1.00 8.50 98 GLU A O 1
ATOM 795 N N . VAL A 1 104 ? 21.922 10.792 -14.949 1.00 6.13 99 VAL A N 1
ATOM 796 C CA . VAL A 1 104 ? 20.772 10.930 -14.084 1.00 6.03 99 VAL A CA 1
ATOM 797 C C . VAL A 1 104 ? 19.751 11.958 -14.600 1.00 5.75 99 VAL A C 1
ATOM 798 O O . VAL A 1 104 ? 20.096 12.931 -15.283 1.00 6.83 99 VAL A O 1
ATOM 802 N N . ILE A 1 105 ? 18.508 11.697 -14.228 1.00 5.70 100 ILE A N 1
ATOM 803 C CA . ILE A 1 105 ? 17.428 12.682 -14.236 1.00 5.39 100 ILE A CA 1
ATOM 804 C C . ILE A 1 105 ? 17.379 13.298 -12.845 1.00 5.23 100 ILE A C 1
ATOM 805 O O . ILE A 1 105 ? 17.406 12.589 -11.828 1.00 6.45 100 ILE A O 1
ATOM 810 N N . LEU A 1 106 ? 17.287 14.642 -12.789 1.00 5.08 101 LEU A N 1
ATOM 811 C CA . LEU A 1 106 ? 17.131 15.357 -11.521 1.00 5.16 101 LEU A CA 1
ATOM 812 C C . LEU A 1 106 ? 15.645 15.582 -11.267 1.00 5.07 101 LEU A C 1
ATOM 813 O O . LEU A 1 106 ? 14.953 16.229 -12.075 1.00 6.09 101 LEU A O 1
ATOM 818 N N . ALA A 1 107 ? 15.166 15.066 -10.132 1.00 5.35 102 ALA A N 1
ATOM 819 C CA . ALA A 1 107 ? 13.749 15.177 -9.750 1.00 5.72 102 ALA A CA 1
ATOM 820 C C . ALA A 1 107 ? 13.548 16.474 -8.968 1.00 5.58 102 ALA A C 1
ATOM 821 O O . ALA A 1 107 ? 14.059 16.619 -7.851 1.00 7.74 102 ALA A O 1
ATOM 823 N N . TYR A 1 108 ? 12.829 17.424 -9.553 1.00 5.45 103 TYR A N 1
ATOM 824 C CA . TYR A 1 108 ? 12.493 18.696 -8.922 1.00 5.29 103 TYR A CA 1
ATOM 825 C C . TYR A 1 108 ? 13.671 19.333 -8.174 1.00 5.22 103 TYR A C 1
ATOM 826 O O . TYR A 1 108 ? 13.561 19.693 -7.003 1.00 5.78 103 TYR A O 1
ATOM 835 N N . PRO A 1 109 ? 14.794 19.587 -8.867 1.00 5.35 104 PRO A N 1
ATOM 836 C CA . PRO A 1 109 ? 15.909 20.260 -8.183 1.00 5.78 104 PRO A CA 1
ATOM 837 C C . PRO A 1 109 ? 15.585 21.720 -7.853 1.00 5.80 104 PRO A C 1
ATOM 838 O O . PRO A 1 109 ? 16.009 22.215 -6.803 1.00 7.28 104 PRO A O 1
ATOM 842 N N . GLY A 1 110 ? 14.872 22.407 -8.762 1.00 5.40 105 GLY A N 1
ATOM 843 C CA . GLY A 1 110 ? 14.549 23.818 -8.605 1.00 5.54 105 GLY A CA 1
ATOM 844 C C . GLY A 1 110 ? 15.565 24.801 -9.157 1.00 4.96 105 GLY A C 1
ATOM 845 O O . GLY A 1 110 ? 15.240 25.981 -9.308 1.00 6.11 105 GLY A O 1
ATOM 846 N N . ASN A 1 111 ? 16.772 24.282 -9.425 1.00 4.96 106 ASN A N 1
ATOM 847 C CA . ASN A 1 111 ? 17.924 25.078 -9.879 1.00 5.08 106 ASN A CA 1
ATOM 848 C C . ASN A 1 111 ? 18.674 24.384 -11.021 1.00 4.69 106 ASN A C 1
ATOM 849 O O . ASN A 1 111 ? 19.863 24.593 -11.211 1.00 5.63 106 ASN A O 1
ATOM 854 N N . ALA A 1 112 ? 17.982 23.549 -11.822 1.00 4.63 107 ALA A N 1
ATOM 855 C CA . ALA A 1 112 ? 18.676 22.847 -12.910 1.00 4.91 107 ALA A CA 1
ATOM 856 C C . ALA A 1 112 ? 19.251 23.761 -13.988 1.00 4.61 107 ALA A C 1
ATOM 857 O O . ALA A 1 112 ? 20.142 23.312 -14.708 1.00 5.45 107 ALA A O 1
ATOM 859 N N . PHE A 1 113 ? 18.776 25.019 -14.110 1.00 4.50 108 PHE A N 1
ATOM 860 C CA . PHE A 1 113 ? 19.461 25.988 -14.975 1.00 4.89 108 PHE A CA 1
ATOM 861 C C . PHE A 1 113 ? 20.693 26.531 -14.228 1.00 4.97 108 PHE A C 1
ATOM 862 O O . PHE A 1 113 ? 20.744 27.690 -13.799 1.00 5.44 108 PHE A O 1
ATOM 870 N N . SER A 1 114 ? 21.698 25.658 -14.106 1.00 5.34 109 SER A N 1
ATOM 871 C CA . SER A 1 114 ? 22.976 25.911 -13.447 1.00 5.55 109 SER A CA 1
ATOM 872 C C . SER A 1 114 ? 23.993 24.995 -14.100 1.00 5.37 109 SER A C 1
ATOM 873 O O . SER A 1 114 ? 23.653 23.896 -14.530 1.00 6.39 109 SER A O 1
ATOM 876 N N . SER A 1 115 ? 25.264 25.387 -14.095 1.00 5.45 110 SER A N 1
ATOM 877 C CA . SER A 1 115 ? 26.284 24.498 -14.629 1.00 5.71 110 SER A CA 1
ATOM 878 C C . SER A 1 115 ? 26.383 23.201 -13.818 1.00 5.46 110 SER A C 1
ATOM 879 O O . SER A 1 115 ? 26.538 22.103 -14.390 1.00 5.85 110 SER A O 1
ATOM 882 N N . PHE A 1 116 ? 26.329 23.336 -12.494 1.00 5.64 111 PHE A N 1
ATOM 883 C CA . PHE A 1 116 ? 26.450 22.221 -11.566 1.00 6.34 111 PHE A CA 1
ATOM 884 C C . PHE A 1 116 ? 25.340 22.333 -10.527 1.00 6.34 111 PHE A C 1
ATOM 885 O O . PHE A 1 116 ? 25.020 23.448 -10.103 1.00 8.25 111 PHE A O 1
ATOM 893 N N . VAL A 1 117 ? 24.761 21.190 -10.142 1.00 5.89 112 VAL A N 1
ATOM 894 C CA . VAL A 1 117 ? 23.771 21.113 -9.079 1.00 5.66 112 VAL A CA 1
ATOM 895 C C . VAL A 1 117 ? 24.289 20.150 -8.019 1.00 5.66 112 VAL A C 1
ATOM 896 O O . VAL A 1 117 ? 24.656 19.031 -8.347 1.00 7.02 112 VAL A O 1
ATOM 900 N N . ILE A 1 118 ? 24.263 20.590 -6.757 1.00 6.46 113 ILE A N 1
ATOM 901 C CA . ILE A 1 118 ? 24.566 19.692 -5.626 1.00 7.37 113 ILE A CA 1
ATOM 902 C C . ILE A 1 118 ? 23.251 19.350 -4.959 1.00 7.85 113 ILE A C 1
ATOM 903 O O . ILE A 1 118 ? 22.514 20.218 -4.533 1.00 11.23 113 ILE A O 1
ATOM 908 N N . CYS A 1 119 ? 22.976 18.065 -4.828 1.00 7.00 114 CYS A N 1
ATOM 909 C CA . CYS A 1 119 ? 21.728 17.617 -4.251 1.00 8.00 114 CYS A CA 1
ATOM 910 C C . CYS A 1 119 ? 21.921 16.337 -3.476 1.00 7.62 114 CYS A C 1
ATOM 911 O O . CYS A 1 119 ? 23.013 15.846 -3.319 1.00 9.71 114 CYS A O 1
ATOM 914 N N . SER A 1 120 ? 20.819 15.805 -2.961 1.00 8.79 115 SER A N 1
ATOM 915 C CA A SER A 1 120 ? 20.827 14.540 -2.243 0.69 8.92 115 SER A CA 1
ATOM 916 C CA B SER A 1 120 ? 20.899 14.538 -2.244 0.31 9.08 115 SER A CA 1
ATOM 917 C C . SER A 1 120 ? 20.769 13.358 -3.209 1.00 8.19 115 SER A C 1
ATOM 918 O O . SER A 1 120 ? 20.142 13.464 -4.279 1.00 8.26 115 SER A O 1
ATOM 923 N N . PRO A 1 121 ? 21.305 12.202 -2.817 1.00 10.03 116 PRO A N 1
ATOM 924 C CA . PRO A 1 121 ? 21.135 11.021 -3.668 1.00 10.44 116 PRO A CA 1
ATOM 925 C C . PRO A 1 121 ? 19.686 10.666 -3.961 1.00 9.16 116 PRO A C 1
ATOM 926 O O . PRO A 1 121 ? 19.416 10.110 -5.014 1.00 10.65 116 PRO A O 1
ATOM 930 N N . ASP A 1 122 ? 18.776 10.938 -3.026 1.00 10.11 117 ASP A N 1
ATOM 931 C CA . ASP A 1 122 ? 17.352 10.627 -3.200 1.00 12.16 117 ASP A CA 1
ATOM 932 C C . ASP A 1 122 ? 16.630 11.582 -4.151 1.00 10.86 117 ASP A C 1
ATOM 933 O O . ASP A 1 122 ? 15.444 11.406 -4.425 1.00 16.89 117 ASP A O 1
ATOM 938 N N . ASP A 1 123 ? 17.334 12.573 -4.662 1.00 8.08 118 ASP A N 1
ATOM 939 C CA . ASP A 1 123 ? 16.774 13.522 -5.624 1.00 8.56 118 ASP A CA 1
ATOM 940 C C . ASP A 1 123 ? 17.110 13.167 -7.065 1.00 7.32 118 ASP A C 1
ATOM 941 O O . ASP A 1 123 ? 16.842 13.973 -7.960 1.00 9.40 118 ASP A O 1
ATOM 946 N N . LEU A 1 124 ? 17.756 12.017 -7.279 1.00 6.72 119 LEU A N 1
ATOM 947 C CA . LEU A 1 124 ? 18.219 11.609 -8.594 1.00 6.53 119 LEU A CA 1
ATOM 948 C C . LEU A 1 124 ? 17.571 10.289 -8.998 1.00 6.73 119 LEU A C 1
ATOM 949 O O . LEU A 1 124 ? 17.317 9.416 -8.141 1.00 8.08 119 LEU A O 1
ATOM 954 N N . LEU A 1 125 ? 17.355 10.129 -10.300 1.00 6.30 120 LEU A N 1
ATOM 955 C CA . LEU A 1 125 ? 16.798 8.921 -10.914 1.00 6.66 120 LEU A CA 1
ATOM 956 C C . LEU A 1 125 ? 17.724 8.500 -12.047 1.00 6.81 120 LEU A C 1
ATOM 957 O O . LEU A 1 125 ? 18.302 9.333 -12.727 1.00 7.14 120 LEU A O 1
ATOM 962 N N . ALA A 1 126 ? 17.869 7.202 -12.262 1.00 7.75 121 ALA A N 1
ATOM 963 C CA . ALA A 1 126 ? 18.715 6.719 -13.346 1.00 8.71 121 ALA A CA 1
ATOM 964 C C . ALA A 1 126 ? 18.109 7.061 -14.710 1.00 8.47 121 ALA A C 1
ATOM 965 O O . ALA A 1 126 ? 16.943 6.761 -14.996 1.00 9.86 121 ALA A O 1
ATOM 967 N N . LYS A 1 127 ? 18.916 7.691 -15.555 1.00 9.03 122 LYS A N 1
ATOM 968 C CA . LYS A 1 127 ? 18.475 8.038 -16.911 1.00 9.04 122 LYS A CA 1
ATOM 969 C C . LYS A 1 127 ? 18.302 6.752 -17.745 1.00 9.79 122 LYS A C 1
ATOM 970 O O . LYS A 1 127 ? 19.176 5.901 -17.705 1.00 11.89 122 LYS A O 1
ATOM 976 N N . PRO A 1 128 ? 17.228 6.639 -18.549 1.00 9.86 123 PRO A N 1
ATOM 977 C CA . PRO A 1 128 ? 17.144 5.510 -19.490 1.00 11.96 123 PRO A CA 1
ATOM 978 C C . PRO A 1 128 ? 18.366 5.521 -20.435 1.00 11.94 123 PRO A C 1
ATOM 979 O O . PRO A 1 128 ? 18.657 6.520 -21.079 1.00 11.90 123 PRO A O 1
ATOM 983 N N . SER A 1 129 ? 19.117 4.425 -20.499 1.00 13.06 124 SER A N 1
ATOM 984 C CA . SER A 1 129 ? 20.417 4.444 -21.167 1.00 15.18 124 SER A CA 1
ATOM 985 C C . SER A 1 129 ? 20.366 4.646 -22.679 1.00 13.41 124 SER A C 1
ATOM 986 O O . SER A 1 129 ? 21.307 5.190 -23.251 1.00 18.49 124 SER A O 1
ATOM 989 N N . ASP A 1 130 ? 19.260 4.247 -23.313 1.00 11.27 125 ASP A N 1
ATOM 990 C CA . ASP A 1 130 ? 19.190 4.323 -24.776 1.00 12.48 125 ASP A CA 1
ATOM 991 C C . ASP A 1 130 ? 18.699 5.672 -25.300 1.00 12.38 125 ASP A C 1
ATOM 992 O O . ASP A 1 130 ? 18.745 5.925 -26.501 1.00 17.72 125 ASP A O 1
ATOM 997 N N . LEU A 1 131 ? 18.291 6.567 -24.408 1.00 9.47 126 LEU A N 1
ATOM 998 C CA . LEU A 1 131 ? 17.869 7.905 -24.804 1.00 9.19 126 LEU A CA 1
ATOM 999 C C . LEU A 1 131 ? 19.058 8.862 -24.757 1.00 9.08 126 LEU A C 1
ATOM 1000 O O . LEU A 1 131 ? 19.953 8.736 -23.925 1.00 11.46 126 LEU A O 1
ATOM 1005 N N . SER A 1 132 ? 19.051 9.855 -25.640 1.00 8.83 127 SER A N 1
ATOM 1006 C CA . SER A 1 132 ? 20.005 10.957 -25.521 1.00 8.74 127 SER A CA 1
ATOM 1007 C C . SER A 1 132 ? 19.675 11.834 -24.306 1.00 7.73 127 SER A C 1
ATOM 1008 O O . SER A 1 132 ? 18.563 11.754 -23.759 1.00 7.40 127 SER A O 1
ATOM 1011 N N . MET A 1 133 ? 20.632 12.676 -23.901 1.00 7.71 128 MET A N 1
ATOM 1012 C CA . MET A 1 133 ? 20.338 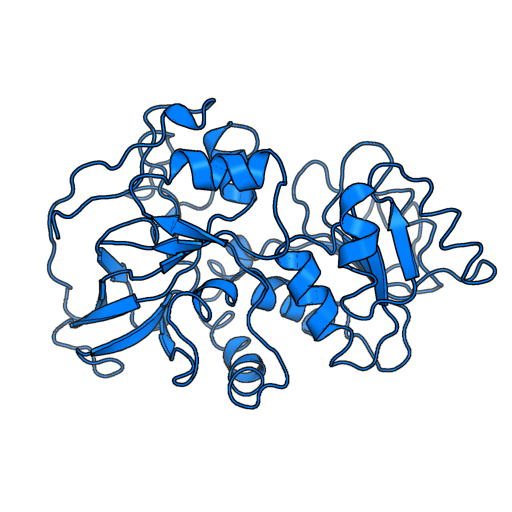13.650 -22.858 1.00 7.40 128 MET A CA 1
ATOM 1013 C C . MET A 1 133 ? 19.143 14.534 -23.198 1.00 6.81 128 MET A C 1
ATOM 1014 O O . MET A 1 133 ? 18.262 14.733 -22.368 1.00 6.90 128 MET A O 1
ATOM 1019 N N . VAL A 1 134 ? 19.105 15.058 -24.426 1.00 7.06 129 VAL A N 1
ATOM 1020 C CA A VAL A 1 134 ? 18.001 15.934 -24.819 0.63 6.88 129 VAL A CA 1
ATOM 1021 C CA B VAL A 1 134 ? 17.993 15.951 -24.793 0.37 7.09 129 VAL A CA 1
ATOM 1022 C C . VAL A 1 134 ? 16.666 15.192 -24.795 1.00 6.59 129 VAL A C 1
ATOM 1023 O O . VAL A 1 134 ? 15.664 15.717 -24.339 1.00 7.34 129 VAL A O 1
ATOM 1030 N N . GLU A 1 135 ? 16.648 13.952 -25.304 1.00 6.37 130 GLU A N 1
ATOM 1031 C CA A GLU A 1 135 ? 15.421 13.154 -25.246 0.51 6.55 130 GLU A CA 1
ATOM 1032 C CA B GLU A 1 135 ? 15.422 13.151 -25.257 0.49 6.74 130 GLU A CA 1
ATOM 1033 C C . GLU A 1 135 ? 14.959 12.923 -23.818 1.00 5.99 130 GLU A C 1
ATOM 1034 O O . GLU A 1 135 ? 13.787 13.070 -23.481 1.00 6.31 130 GLU A O 1
ATOM 1045 N N . ALA A 1 136 ? 15.901 12.541 -22.961 1.00 6.17 131 ALA A N 1
ATOM 1046 C CA . ALA A 1 136 ? 15.558 12.257 -21.570 1.00 6.02 131 ALA A CA 1
ATOM 1047 C C . ALA A 1 136 ? 15.083 13.503 -20.832 1.00 5.49 131 ALA A C 1
ATOM 1048 O O . ALA A 1 136 ? 14.295 13.408 -19.906 1.00 6.19 131 ALA A O 1
ATOM 1050 N N . ALA A 1 137 ? 15.564 14.674 -21.275 1.00 5.82 132 ALA A N 1
ATOM 1051 C CA . ALA A 1 137 ? 15.170 15.960 -20.680 1.00 5.84 132 ALA A CA 1
ATOM 1052 C C . ALA A 1 137 ? 13.711 16.290 -20.933 1.00 5.52 132 ALA A C 1
ATOM 1053 O O . ALA A 1 137 ? 13.203 17.224 -20.313 1.00 6.62 132 ALA A O 1
ATOM 1055 N N . THR A 1 138 ? 13.026 15.557 -21.821 1.00 5.25 133 THR A N 1
ATOM 1056 C CA . THR A 1 138 ? 11.606 15.809 -22.036 1.00 5.44 133 THR A CA 1
ATOM 1057 C C . THR A 1 138 ? 10.708 15.100 -21.038 1.00 5.51 133 THR A C 1
ATOM 1058 O O . THR A 1 138 ? 9.498 15.342 -21.050 1.00 6.69 133 THR A O 1
ATOM 1062 N N . ILE A 1 139 ? 11.252 14.222 -20.185 1.00 5.30 134 ILE A N 1
ATOM 1063 C CA . ILE A 1 139 ? 10.406 13.260 -19.469 1.00 5.74 134 ILE A CA 1
ATOM 1064 C C . ILE A 1 139 ? 9.773 13.761 -18.172 1.00 5.26 134 ILE A C 1
ATOM 1065 O O . ILE A 1 139 ? 8.567 13.637 -17.990 1.00 5.63 134 ILE A O 1
ATOM 1070 N N . PHE A 1 140 ? 10.594 14.244 -17.220 1.00 4.94 135 PHE A N 1
ATOM 1071 C CA . PHE A 1 140 ? 10.177 14.251 -15.813 1.00 4.78 135 PHE A CA 1
ATOM 1072 C C . PHE A 1 140 ? 8.886 15.020 -15.522 1.00 4.40 135 PHE A C 1
ATOM 1073 O O . PHE A 1 140 ? 7.889 14.432 -15.093 1.00 4.71 135 PHE A O 1
ATOM 1081 N N . MET A 1 141 ? 8.882 16.343 -15.680 1.00 4.59 136 MET A N 1
ATOM 1082 C CA A MET A 1 141 ? 7.732 17.057 -15.185 0.65 4.62 136 MET A CA 1
ATOM 1083 C CA B MET A 1 141 ? 7.712 17.116 -15.218 0.35 4.88 136 MET A CA 1
ATOM 1084 C C . MET A 1 141 ? 6.472 16.705 -15.986 1.00 4.35 136 MET A C 1
ATOM 1085 O O . MET A 1 141 ? 5.390 16.510 -15.412 1.00 5.15 136 MET A O 1
ATOM 1094 N N . SER A 1 142 ? 6.583 16.633 -17.302 1.00 4.33 137 SER A N 1
ATOM 1095 C CA . SER A 1 142 ? 5.387 16.418 -18.126 1.00 4.49 137 SER A CA 1
ATOM 1096 C C . SER A 1 142 ? 4.778 15.023 -17.897 1.00 4.10 137 SER A C 1
ATOM 1097 O O . SER A 1 142 ? 3.567 14.896 -17.711 1.00 4.36 137 SER A O 1
ATOM 1100 N N . PHE A 1 143 ? 5.610 13.977 -17.954 1.00 4.15 138 PHE A N 1
ATOM 1101 C CA . PHE A 1 143 ? 5.084 12.633 -17.733 1.00 4.36 138 PHE A CA 1
ATOM 1102 C C . PHE A 1 143 ? 4.706 12.370 -16.300 1.00 4.12 138 PHE A C 1
ATOM 1103 O O . PHE A 1 143 ? 3.744 11.626 -16.058 1.00 4.60 138 PHE A O 1
ATOM 1111 N N . PHE A 1 144 ? 5.458 12.878 -15.312 1.00 4.10 139 PHE A N 1
ATOM 1112 C CA . PHE A 1 144 ? 5.083 12.596 -13.933 1.00 4.31 139 PHE A CA 1
ATOM 1113 C C . PHE A 1 144 ? 3.735 13.253 -13.620 1.00 4.52 139 PHE A C 1
ATOM 1114 O O . PHE A 1 144 ? 2.886 12.663 -12.944 1.00 5.03 139 PHE A O 1
ATOM 1122 N N . THR A 1 145 ? 3.519 14.487 -14.127 1.00 4.57 140 THR A N 1
ATOM 1123 C CA . THR A 1 145 ? 2.244 15.179 -13.932 1.00 4.82 140 THR A CA 1
ATOM 1124 C C . THR A 1 145 ? 1.106 14.411 -14.587 1.00 4.71 140 THR A C 1
ATOM 1125 O O . THR A 1 145 ? 0.061 14.164 -13.979 1.00 5.22 140 THR A O 1
ATOM 1129 N N . ALA A 1 146 ? 1.299 14.053 -15.860 1.00 4.67 141 ALA A N 1
ATOM 1130 C CA . ALA A 1 146 ? 0.237 13.374 -16.596 1.00 5.09 141 ALA A CA 1
ATOM 1131 C C . ALA A 1 146 ? -0.059 11.989 -16.012 1.00 4.94 141 ALA A C 1
ATOM 1132 O O . ALA A 1 146 ? -1.213 11.567 -15.959 1.00 5.45 141 ALA A O 1
ATOM 1134 N N . TYR A 1 147 ? 0.974 11.263 -15.582 1.00 4.84 142 TYR A N 1
ATOM 1135 C CA . TYR A 1 147 ? 0.759 9.934 -15.010 1.00 5.17 142 TYR A CA 1
ATOM 1136 C C . TYR A 1 147 ? 0.041 10.026 -13.677 1.00 4.93 142 TYR A C 1
ATOM 1137 O O . TYR A 1 147 ? -0.911 9.279 -13.407 1.00 5.41 142 TYR A O 1
ATOM 1146 N N . TYR A 1 148 ? 0.478 10.941 -12.803 1.00 5.17 143 TYR A N 1
ATOM 1147 C CA . TYR A 1 148 ? -0.199 11.088 -11.523 1.00 5.39 143 TYR A CA 1
ATOM 1148 C C . TYR A 1 148 ? -1.671 11.420 -11.725 1.00 5.21 143 TYR A C 1
ATOM 1149 O O . TYR A 1 148 ? -2.556 10.838 -11.095 1.00 6.04 143 TYR A O 1
ATOM 1158 N N . GLY A 1 149 ? -1.954 12.372 -12.621 1.00 5.07 144 GLY A N 1
ATOM 1159 C CA . GLY A 1 149 ? -3.338 12.752 -12.856 1.00 5.49 144 GLY A CA 1
ATOM 1160 C C . GLY A 1 149 ? -4.176 11.648 -13.484 1.00 5.31 144 GLY A C 1
ATOM 1161 O O . GLY A 1 149 ? -5.298 11.377 -13.039 1.00 6.29 144 GLY A O 1
ATOM 1162 N N . LEU A 1 150 ? -3.689 11.084 -14.590 1.00 5.31 145 LEU A N 1
ATOM 1163 C CA . LEU A 1 150 ? -4.485 10.114 -15.361 1.00 5.54 145 LEU A CA 1
ATOM 1164 C C . LEU A 1 150 ? -4.567 8.738 -14.703 1.00 5.87 145 LEU A C 1
ATOM 1165 O O . LEU A 1 150 ? -5.608 8.093 -14.764 1.00 7.19 145 LEU A O 1
ATOM 1170 N N . HIS A 1 151 ? -3.452 8.273 -14.141 1.00 6.25 146 HIS A N 1
ATOM 1171 C CA . HIS A 1 151 ? -3.386 6.947 -13.545 1.00 6.86 146 HIS A CA 1
ATOM 1172 C C . HIS A 1 151 ? -3.753 6.986 -12.069 1.00 6.73 146 HIS A C 1
ATOM 1173 O O . HIS A 1 151 ? -4.712 6.370 -11.639 1.00 9.92 146 HIS A O 1
ATOM 1180 N N . ASN A 1 152 ? -2.987 7.708 -11.246 1.00 6.13 147 ASN A N 1
ATOM 1181 C CA . ASN A 1 152 ? -3.193 7.611 -9.806 1.00 7.02 147 ASN A CA 1
ATOM 1182 C C . ASN A 1 152 ? -4.535 8.198 -9.367 1.00 6.97 147 ASN A C 1
ATOM 1183 O O . ASN A 1 152 ? -5.204 7.647 -8.512 1.00 9.14 147 ASN A O 1
ATOM 1188 N N . LEU A 1 153 ? -4.879 9.369 -9.918 1.00 6.27 148 LEU A N 1
ATOM 1189 C CA . LEU A 1 153 ? -6.067 10.087 -9.472 1.00 6.74 148 LEU A CA 1
ATOM 1190 C C . LEU A 1 153 ? -7.318 9.683 -10.245 1.00 6.93 148 LEU A C 1
ATOM 1191 O O . LEU A 1 153 ? -8.260 9.151 -9.657 1.00 8.44 148 LEU A O 1
ATOM 1196 N N . ALA A 1 154 ? -7.312 9.912 -11.555 1.00 6.60 149 ALA A N 1
ATOM 1197 C CA . ALA A 1 154 ? -8.493 9.613 -12.358 1.00 6.87 149 ALA A CA 1
ATOM 1198 C C . ALA A 1 154 ? -8.701 8.137 -12.665 1.00 6.57 149 ALA A C 1
ATOM 1199 O O . ALA A 1 154 ? -9.813 7.749 -12.999 1.00 7.51 149 ALA A O 1
ATOM 1201 N N . LYS A 1 155 ? -7.630 7.347 -12.643 1.00 6.62 150 LYS A N 1
ATOM 1202 C CA . LYS A 1 155 ? -7.716 5.897 -12.896 1.00 7.53 150 LYS A CA 1
ATOM 1203 C C . LYS A 1 155 ? -8.365 5.607 -14.259 1.00 6.84 150 LYS A C 1
ATOM 1204 O O . LYS A 1 155 ? -9.317 4.841 -14.370 1.00 7.63 150 LYS A O 1
ATOM 1210 N N . VAL A 1 156 ? -7.805 6.175 -15.314 1.00 6.81 151 VAL A N 1
ATOM 1211 C CA A VAL A 1 156 ? -8.312 5.969 -16.683 0.74 6.76 151 VAL A CA 1
ATOM 1212 C CA B VAL A 1 156 ? -8.356 5.962 -16.650 0.26 7.18 151 VAL A CA 1
ATOM 1213 C C . VAL A 1 156 ? -8.328 4.468 -17.029 1.00 6.86 151 VAL A C 1
ATOM 1214 O O . VAL A 1 156 ? -7.331 3.770 -16.815 1.00 7.98 151 VAL A O 1
ATOM 1221 N N . GLN A 1 157 ? -9.430 4.025 -17.613 1.00 7.54 152 GLN A N 1
ATOM 1222 C CA . GLN A 1 157 ? -9.649 2.647 -18.017 1.00 7.80 152 GLN A CA 1
ATOM 1223 C C . GLN A 1 157 ? -9.745 2.540 -19.541 1.00 7.72 152 GLN A C 1
ATOM 1224 O O . GLN A 1 157 ? -10.158 3.490 -20.214 1.00 7.80 152 GLN A O 1
ATOM 1230 N N . PRO A 1 158 ? -9.484 1.336 -20.096 1.00 8.42 153 PRO A N 1
ATOM 1231 C CA . PRO A 1 158 ? -9.648 1.160 -21.532 1.00 8.43 153 PRO A CA 1
ATOM 1232 C C . PRO A 1 158 ? -11.062 1.496 -21.979 1.00 8.18 153 PRO A C 1
ATOM 1233 O O . PRO A 1 158 ? -12.042 1.148 -21.306 1.00 10.09 153 PRO A O 1
ATOM 1237 N N . GLY A 1 159 ? -11.148 2.183 -23.102 1.00 7.86 154 GLY A N 1
ATOM 1238 C CA . GLY A 1 159 ? -12.424 2.532 -23.699 1.00 8.38 154 GLY A CA 1
ATOM 1239 C C . GLY A 1 159 ? -13.021 3.852 -23.245 1.00 8.72 154 GLY A C 1
ATOM 1240 O O . GLY A 1 159 ? -13.984 4.336 -23.858 1.00 11.46 154 GLY A O 1
ATOM 1241 N N . GLU A 1 160 ? -12.523 4.434 -22.161 1.00 7.56 155 GLU A N 1
ATOM 1242 C CA . GLU A 1 160 ? -13.093 5.682 -21.682 1.00 7.38 155 GLU A CA 1
ATOM 1243 C C . GLU A 1 160 ? -12.729 6.846 -22.599 1.00 6.86 155 GLU A C 1
ATOM 1244 O O . GLU A 1 160 ? -11.722 6.814 -23.287 1.00 9.19 155 GLU A O 1
ATOM 1250 N N . ARG A 1 161 ? -13.568 7.880 -22.556 1.00 6.69 156 ARG A N 1
ATOM 1251 C CA A ARG A 1 161 ? -13.339 9.084 -23.356 0.25 6.75 156 ARG A CA 1
ATOM 1252 C CA B ARG A 1 161 ? -13.346 9.093 -23.353 0.49 6.90 156 ARG A CA 1
ATOM 1253 C CA C ARG A 1 161 ? -13.358 9.090 -23.357 0.26 6.93 156 ARG A CA 1
ATOM 1254 C C . ARG A 1 161 ? -12.624 10.131 -22.508 1.00 6.17 156 ARG A C 1
ATOM 1255 O O . ARG A 1 161 ? -13.113 10.507 -21.428 1.00 6.76 156 ARG A O 1
ATOM 1277 N N . VAL A 1 162 ? -11.471 10.580 -23.004 1.00 5.94 157 VAL A N 1
ATOM 1278 C CA . VAL A 1 162 ? -10.586 11.480 -22.260 1.00 5.83 157 VAL A CA 1
ATOM 1279 C C . VAL A 1 162 ? -10.324 12.722 -23.094 1.00 5.44 157 VAL A C 1
ATOM 1280 O O . VAL A 1 162 ? -9.792 12.635 -24.198 1.00 7.02 157 VAL A O 1
ATOM 1284 N N . LEU A 1 163 ? -10.706 13.900 -22.559 1.00 5.37 158 LEU A N 1
ATOM 1285 C CA . LEU A 1 163 ? -10.464 15.188 -23.224 1.00 5.47 158 LEU A CA 1
ATOM 1286 C C . LEU A 1 163 ? -9.184 15.814 -22.642 1.00 4.88 158 LEU A C 1
ATOM 1287 O O . LEU A 1 163 ? -9.091 16.006 -21.427 1.00 5.89 158 LEU A O 1
ATOM 1292 N N . ILE A 1 164 ? -8.237 16.089 -23.525 1.00 5.10 159 ILE A N 1
ATOM 1293 C CA . ILE A 1 164 ? -6.938 16.642 -23.157 1.00 4.82 159 ILE A CA 1
ATOM 1294 C C . ILE A 1 164 ? -6.821 18.019 -23.801 1.00 4.71 159 ILE A C 1
ATOM 1295 O O . ILE A 1 164 ? -6.718 18.137 -25.026 1.00 5.14 159 ILE A O 1
ATOM 1300 N N . HIS A 1 165 ? -6.807 19.063 -22.966 1.00 5.02 160 HIS A N 1
ATOM 1301 C CA . HIS A 1 165 ? -6.643 20.427 -23.451 1.00 5.20 160 HIS A CA 1
ATOM 1302 C C . HIS A 1 165 ? -5.185 20.766 -23.667 1.00 4.88 160 HIS A C 1
ATOM 1303 O O . HIS A 1 165 ? -4.287 20.234 -23.029 1.00 5.46 160 HIS A O 1
ATOM 1310 N N . ALA A 1 166 ? -4.939 21.712 -24.586 1.00 5.13 161 ALA A N 1
ATOM 1311 C CA . ALA A 1 166 ? -3.573 22.161 -24.852 1.00 5.47 161 ALA A CA 1
ATOM 1312 C C . ALA A 1 166 ? -2.687 20.944 -25.127 1.00 4.89 161 ALA A C 1
ATOM 1313 O O . ALA A 1 166 ? -1.556 20.800 -24.626 1.00 5.06 161 ALA A O 1
ATOM 1315 N N . ALA A 1 167 ? -3.184 20.080 -26.010 1.00 4.93 162 ALA A N 1
ATOM 1316 C CA . ALA A 1 167 ? -2.569 18.787 -26.281 1.00 4.97 162 ALA A CA 1
ATOM 1317 C C . ALA A 1 167 ? -1.261 18.877 -27.055 1.00 4.87 162 ALA A C 1
ATOM 1318 O O . ALA A 1 167 ? -0.554 17.881 -27.163 1.00 5.62 162 ALA A O 1
ATOM 1320 N N . SER A 1 168 ? -0.949 20.070 -27.578 1.00 4.81 163 SER A N 1
ATOM 1321 C CA . SER A 1 168 ? 0.311 20.378 -28.226 1.00 5.40 163 SER A CA 1
ATOM 1322 C C . SER A 1 168 ? 1.465 20.656 -27.258 1.00 5.12 163 SER A C 1
ATOM 1323 O O . SER A 1 168 ? 2.605 20.639 -27.702 1.00 5.92 163 SER A O 1
ATOM 1326 N N . GLY A 1 169 ? 1.141 20.995 -26.012 1.00 5.00 164 GLY A N 1
ATOM 1327 C CA . GLY A 1 169 ? 2.161 21.393 -25.057 1.00 5.21 164 GLY A CA 1
ATOM 1328 C C . GLY A 1 169 ? 2.812 20.198 -24.369 1.00 4.74 164 GLY A C 1
ATOM 1329 O O . GLY A 1 169 ? 2.589 19.045 -24.743 1.00 5.82 164 GLY A O 1
ATOM 1330 N N . GLY A 1 170 ? 3.661 20.472 -23.392 1.00 4.70 165 GLY A N 1
ATOM 1331 C CA . GLY A 1 170 ? 4.433 19.410 -22.748 1.00 4.90 165 GLY A CA 1
ATOM 1332 C C . GLY A 1 170 ? 3.551 18.437 -21.972 1.00 4.51 165 GLY A C 1
ATOM 1333 O O . GLY A 1 170 ? 3.547 17.224 -22.215 1.00 4.67 165 GLY A O 1
ATOM 1334 N N . ALA A 1 171 ? 2.801 18.976 -21.006 1.00 4.99 166 ALA A N 1
ATOM 1335 C CA . ALA A 1 171 ? 1.912 18.129 -20.230 1.00 4.70 166 ALA A CA 1
ATOM 1336 C C . ALA A 1 171 ? 0.899 17.438 -21.133 1.00 4.18 166 ALA A C 1
ATOM 1337 O O . ALA A 1 171 ? 0.585 16.258 -20.959 1.00 4.70 166 ALA A O 1
ATOM 1339 N N . GLY A 1 172 ? 0.352 18.203 -22.092 1.00 4.59 167 GLY A N 1
ATOM 1340 C CA . GLY A 1 172 ? -0.657 17.659 -22.998 1.00 4.78 167 GLY A CA 1
ATOM 1341 C C . GLY A 1 172 ? -0.135 16.524 -23.867 1.00 4.24 167 GLY A C 1
ATOM 1342 O O . GLY A 1 172 ? -0.815 15.498 -24.036 1.00 4.80 167 GLY A O 1
ATOM 1343 N N . GLN A 1 173 ? 1.069 16.681 -24.416 1.00 4.47 168 GLN A N 1
ATOM 1344 C CA . GLN A 1 173 ? 1.642 15.628 -25.258 1.00 4.63 168 GLN A CA 1
ATOM 1345 C C . GLN A 1 173 ? 1.883 14.358 -24.439 1.00 4.54 168 GLN A C 1
ATOM 1346 O O . GLN A 1 173 ? 1.641 13.234 -24.908 1.00 5.11 168 GLN A O 1
ATOM 1352 N N . ALA A 1 174 ? 2.408 14.522 -23.215 1.00 4.38 169 ALA A N 1
ATOM 1353 C CA . ALA A 1 174 ? 2.600 13.368 -22.328 1.00 4.35 169 ALA A CA 1
ATOM 1354 C C . ALA A 1 174 ? 1.267 12.705 -22.007 1.00 4.38 169 ALA A C 1
ATOM 1355 O O . ALA A 1 174 ? 1.158 11.466 -22.007 1.00 4.93 169 ALA A O 1
ATOM 1357 N N . ALA A 1 175 ? 0.248 13.508 -21.737 1.00 4.27 170 ALA A N 1
ATOM 1358 C CA . ALA A 1 175 ? -1.081 12.986 -21.450 1.00 4.49 170 ALA A CA 1
ATOM 1359 C C . ALA A 1 175 ? -1.653 12.225 -22.638 1.00 4.62 170 ALA A C 1
ATOM 1360 O O . ALA A 1 175 ? -2.299 11.186 -22.439 1.00 5.20 170 ALA A O 1
ATOM 1362 N N . VAL A 1 176 ? -1.448 12.706 -23.866 1.00 4.83 171 VAL A N 1
ATOM 1363 C CA . VAL A 1 176 ? -1.939 11.953 -25.027 1.00 5.34 171 VAL A CA 1
ATOM 1364 C C . VAL A 1 176 ? -1.266 10.583 -25.079 1.00 5.29 171 VAL A C 1
ATOM 1365 O O . VAL A 1 176 ? -1.929 9.559 -25.265 1.00 5.89 171 VAL A O 1
ATOM 1369 N N . GLN A 1 177 ? 0.056 10.547 -24.940 1.00 5.02 172 GLN A N 1
ATOM 1370 C CA . GLN A 1 177 ? 0.750 9.267 -24.994 1.00 5.24 172 GLN A CA 1
ATOM 1371 C C . GLN A 1 177 ? 0.223 8.326 -23.918 1.00 5.16 172 GLN A C 1
ATOM 1372 O O . GLN A 1 177 ? -0.022 7.134 -24.174 1.00 5.84 172 GLN A O 1
ATOM 1378 N N . LEU A 1 178 ? 0.079 8.812 -22.691 1.00 4.99 173 LEU A N 1
ATOM 1379 C CA . LEU A 1 178 ? -0.376 7.963 -21.596 1.00 5.42 173 LEU A CA 1
ATOM 1380 C C . LEU A 1 178 ? -1.827 7.522 -21.775 1.00 5.96 173 LEU A C 1
ATOM 1381 O O . LEU A 1 178 ? -2.160 6.349 -21.554 1.00 6.31 173 LEU A O 1
ATOM 1386 N N . ALA A 1 179 ? -2.705 8.443 -22.165 1.00 5.65 174 ALA A N 1
ATOM 1387 C CA . ALA A 1 179 ? -4.087 8.073 -22.363 1.00 5.65 174 ALA A CA 1
ATOM 1388 C C . ALA A 1 179 ? -4.216 6.963 -23.420 1.00 5.85 174 ALA A C 1
ATOM 1389 O O . ALA A 1 179 ? -5.014 6.038 -23.252 1.00 7.36 174 ALA A O 1
ATOM 1391 N N . GLN A 1 180 ? -3.442 7.071 -24.489 1.00 6.04 175 GLN A N 1
ATOM 1392 C CA A GLN A 1 180 ? -3.506 6.004 -25.497 0.56 6.85 175 GLN A CA 1
ATOM 1393 C CA B GLN A 1 180 ? -3.424 6.025 -25.548 0.44 6.95 175 GLN A CA 1
ATOM 1394 C C . GLN A 1 180 ? -2.868 4.708 -25.020 1.00 6.98 175 GLN A C 1
ATOM 1395 O O . GLN A 1 180 ? -3.404 3.633 -25.316 1.00 7.91 175 GLN A O 1
ATOM 1406 N N . PHE A 1 181 ? -1.787 4.780 -24.238 1.00 7.07 176 PHE A N 1
ATOM 1407 C CA . PHE A 1 181 ? -1.210 3.581 -23.615 1.00 7.70 176 PHE A CA 1
ATOM 1408 C C . PHE A 1 181 ? -2.238 2.860 -22.736 1.00 7.47 176 PHE A C 1
ATOM 1409 O O . PHE A 1 181 ? -2.281 1.627 -22.694 1.00 9.21 176 PHE A O 1
ATOM 1417 N N . PHE A 1 182 ? -3.081 3.628 -22.039 1.00 7.35 177 PHE A N 1
ATOM 1418 C CA . PHE A 1 182 ? -4.115 3.069 -21.185 1.00 7.84 177 PHE A CA 1
ATOM 1419 C C . PHE A 1 182 ? -5.355 2.640 -21.970 1.00 7.85 177 PHE A C 1
ATOM 1420 O O . PHE A 1 182 ? -6.309 2.128 -21.352 1.00 10.68 177 PHE A O 1
ATOM 1428 N N . GLY A 1 183 ? -5.359 2.783 -23.301 1.00 7.38 178 GLY A N 1
ATOM 1429 C CA . GLY A 1 183 ? -6.453 2.284 -24.107 1.00 7.64 178 GLY A CA 1
ATOM 1430 C C . GLY A 1 183 ? -7.673 3.176 -24.142 1.00 6.94 178 GLY A C 1
ATOM 1431 O O . GLY A 1 183 ? -8.762 2.722 -24.497 1.00 7.68 178 GLY A O 1
ATOM 1432 N N . SER A 1 184 ? -7.503 4.463 -23.828 1.00 7.14 179 SER A N 1
ATOM 1433 C CA . SER A 1 184 ? -8.624 5.382 -23.831 1.00 7.31 179 SER A CA 1
ATOM 1434 C C . SER A 1 184 ? -8.725 6.100 -25.189 1.00 6.95 179 SER A C 1
ATOM 1435 O O . SER A 1 184 ? -7.796 6.077 -26.002 1.00 8.20 179 SER A O 1
ATOM 1438 N N . GLU A 1 185 ? -9.912 6.692 -25.421 1.00 7.40 180 GLU A N 1
ATOM 1439 C CA . GLU A 1 185 ? -10.233 7.453 -26.634 1.00 8.09 180 GLU A CA 1
ATOM 1440 C C . GLU A 1 185 ? -9.943 8.943 -26.377 1.00 7.27 180 GLU A C 1
ATOM 1441 O O . GLU A 1 185 ? -10.626 9.577 -25.570 1.00 7.85 180 GLU A O 1
ATOM 1447 N N . VAL A 1 186 ? -8.923 9.469 -27.046 1.00 7.73 181 VAL A N 1
ATOM 1448 C CA . VAL A 1 186 ? -8.491 10.843 -26.835 1.00 6.99 181 VAL A CA 1
ATOM 1449 C C . VAL A 1 186 ? -9.299 11.820 -27.705 1.00 6.55 181 VAL A C 1
ATOM 1450 O O . VAL A 1 186 ? -9.407 11.649 -28.922 1.00 8.56 181 VAL A O 1
ATOM 1454 N N . PHE A 1 187 ? -9.779 12.868 -27.053 1.00 6.03 182 PHE A N 1
ATOM 1455 C CA . PHE A 1 187 ? -10.316 14.059 -27.688 1.00 6.34 182 PHE A CA 1
ATOM 1456 C C . PHE A 1 187 ? -9.334 15.171 -27.318 1.00 5.99 182 PHE A C 1
ATOM 1457 O O . PHE A 1 187 ? -9.037 15.350 -26.149 1.00 10.45 182 PHE A O 1
ATOM 1465 N N . ALA A 1 188 ? -8.768 15.854 -28.281 1.00 5.84 183 ALA A N 1
ATOM 1466 C CA . ALA A 1 188 ? -7.723 16.852 -28.004 1.00 6.13 183 ALA A CA 1
ATOM 1467 C C . ALA A 1 188 ? -8.167 18.225 -28.423 1.00 5.81 183 ALA A C 1
ATOM 1468 O O . ALA A 1 188 ? -8.915 18.391 -29.392 1.00 7.21 183 ALA A O 1
ATOM 1470 N N . THR A 1 189 ? -7.665 19.230 -27.704 1.00 5.26 184 THR A N 1
ATOM 1471 C CA . THR A 1 189 ? -7.791 20.621 -28.167 1.00 5.23 184 THR A CA 1
ATOM 1472 C C . THR A 1 189 ? -6.410 21.241 -28.303 1.00 5.11 184 THR A C 1
ATOM 1473 O O . THR A 1 189 ? -5.478 20.939 -27.549 1.00 5.28 184 THR A O 1
ATOM 1477 N N . THR A 1 190 ? -6.281 22.133 -29.284 1.00 5.31 185 THR A N 1
ATOM 1478 C CA . THR A 1 190 ? -5.055 22.893 -29.497 1.00 5.25 185 THR A CA 1
ATOM 1479 C C . THR A 1 190 ? -5.421 24.111 -30.362 1.00 5.62 185 THR A C 1
ATOM 1480 O O . THR A 1 190 ? -6.537 24.246 -30.863 1.00 6.32 185 THR A O 1
ATOM 1484 N N . SER A 1 191 ? -4.455 24.999 -30.540 1.00 5.72 186 SER A N 1
ATOM 1485 C CA . SER A 1 191 ? -4.710 26.207 -31.319 1.00 6.46 186 SER A CA 1
ATOM 1486 C C . SER A 1 191 ? -4.891 25.841 -32.801 1.00 6.56 186 SER A C 1
ATOM 1487 O O . SER A 1 191 ? -4.346 24.829 -33.280 1.00 6.66 186 SER A O 1
ATOM 1490 N N . PRO A 1 192 ? -5.621 26.671 -33.571 1.00 7.00 187 PRO A N 1
ATOM 1491 C CA . PRO A 1 192 ? -5.961 26.300 -34.951 1.00 7.28 187 PRO A CA 1
ATOM 1492 C C . PRO A 1 192 ? -4.786 25.846 -35.832 1.00 7.42 187 PRO A C 1
ATOM 1493 O O . PRO A 1 192 ? -4.948 24.899 -36.612 1.00 8.82 187 PRO A O 1
ATOM 1497 N N . HIS A 1 193 ? -3.636 26.506 -35.741 1.00 7.28 188 HIS A N 1
ATOM 1498 C CA . HIS A 1 193 ? -2.536 26.182 -36.613 1.00 8.08 188 HIS A CA 1
ATOM 1499 C C . HIS A 1 193 ? -1.768 24.925 -36.187 1.00 7.58 188 HIS A C 1
ATOM 1500 O O . HIS A 1 193 ? -0.881 24.492 -36.920 1.00 9.55 188 HIS A O 1
ATOM 1507 N N . LYS A 1 194 ? -2.091 24.371 -35.016 1.00 6.73 189 LYS A N 1
ATOM 1508 C CA . LYS A 1 194 ? -1.501 23.121 -34.543 1.00 6.55 189 LYS A CA 1
ATOM 1509 C C . LYS A 1 194 ? -2.417 21.923 -34.712 1.00 6.67 189 LYS A C 1
ATOM 1510 O O . LYS A 1 194 ? -1.975 20.787 -34.500 1.00 7.33 189 LYS A O 1
ATOM 1516 N N . ILE A 1 195 ? -3.672 22.143 -35.113 1.00 6.94 190 ILE A N 1
ATOM 1517 C CA . ILE A 1 195 ? -4.620 21.028 -35.244 1.00 7.27 190 ILE A CA 1
ATOM 1518 C C . ILE A 1 195 ? -4.111 19.974 -36.211 1.00 7.82 190 ILE A C 1
ATOM 1519 O O . ILE A 1 195 ? -4.144 18.778 -35.912 1.00 8.27 190 ILE A O 1
ATOM 1524 N N . SER A 1 196 ? -3.639 20.398 -37.383 1.00 9.50 191 SER A N 1
ATOM 1525 C CA . SER A 1 196 ? -3.169 19.467 -38.387 1.00 11.74 191 SER A CA 1
ATOM 1526 C C . SER A 1 196 ? -2.009 18.630 -37.870 1.00 11.66 191 SER A C 1
ATOM 1527 O O . SER A 1 196 ? -1.872 17.444 -38.238 1.00 12.08 191 SER A O 1
ATOM 1530 N N . VAL A 1 197 ? -1.160 19.241 -37.054 1.00 11.87 192 VAL A N 1
ATOM 1531 C CA . VAL A 1 197 ? -0.012 18.553 -36.500 1.00 12.37 192 VAL A CA 1
ATOM 1532 C C . VAL A 1 197 ? -0.479 17.398 -35.593 1.00 10.55 192 VAL A C 1
ATOM 1533 O O . VAL A 1 197 ? 0.031 16.277 -35.666 1.00 11.87 192 VAL A O 1
ATOM 1537 N N . LEU A 1 198 ? -1.473 17.661 -34.748 1.00 8.90 193 LEU A N 1
ATOM 1538 C CA . LEU A 1 198 ? -1.975 16.634 -33.842 1.00 8.71 193 LEU A CA 1
ATOM 1539 C C . LEU A 1 198 ? -2.739 15.529 -34.615 1.00 8.79 193 LEU A C 1
ATOM 1540 O O . LEU A 1 198 ? -2.663 14.342 -34.271 1.00 10.22 193 LEU A O 1
ATOM 1545 N N . ARG A 1 199 ? -3.463 15.885 -35.669 1.00 8.73 194 ARG A N 1
ATOM 1546 C CA A ARG A 1 199 ? -4.105 14.858 -36.492 0.54 9.94 194 ARG A CA 1
ATOM 1547 C CA B ARG A 1 199 ? -4.084 14.882 -36.547 0.46 10.22 194 ARG A CA 1
ATOM 1548 C C . ARG A 1 199 ? -3.032 13.954 -37.122 1.00 12.11 194 ARG A C 1
ATOM 1549 O O . ARG A 1 199 ? -3.215 12.724 -37.165 1.00 14.72 194 ARG A O 1
ATOM 1564 N N . GLU A 1 200 ? -1.907 14.531 -37.560 1.00 13.15 195 GLU A N 1
ATOM 1565 C CA . GLU A 1 200 ? -0.825 13.737 -38.147 1.00 16.61 195 GLU A CA 1
ATOM 1566 C C . GLU A 1 200 ? -0.193 12.795 -37.121 1.00 16.10 195 GLU A C 1
ATOM 1567 O O . GLU A 1 200 ? 0.313 11.717 -37.471 1.00 19.65 195 GLU A O 1
ATOM 1573 N N . GLN A 1 201 ? -0.210 13.181 -35.849 1.00 14.56 196 GLN A N 1
ATOM 1574 C CA . GLN A 1 201 ? 0.269 12.298 -34.789 1.00 15.14 196 GLN A CA 1
ATOM 1575 C C . GLN A 1 201 ? -0.677 11.132 -34.533 1.00 16.92 196 GLN A C 1
ATOM 1576 O O . GLN A 1 201 ? -0.334 10.213 -33.789 1.00 23.84 196 GLN A O 1
ATOM 1582 N N . GLY A 1 202 ? -1.852 11.160 -35.156 1.00 15.58 197 GLY A N 1
ATOM 1583 C CA . GLY A 1 202 ? -2.798 10.037 -35.094 1.00 17.83 197 GLY A CA 1
ATOM 1584 C C . GLY A 1 202 ? -4.037 10.279 -34.244 1.00 15.49 197 GLY A C 1
ATOM 1585 O O . GLY A 1 202 ? -4.834 9.346 -34.059 1.00 20.95 197 GLY A O 1
ATOM 1586 N N . ILE A 1 203 ? -4.247 11.502 -33.750 1.00 11.70 198 ILE A N 1
ATOM 1587 C CA A ILE A 1 203 ? -5.444 11.777 -32.976 0.78 11.03 198 ILE A CA 1
ATOM 1588 C CA B ILE A 1 203 ? -5.453 11.777 -32.975 0.22 11.01 198 ILE A CA 1
ATOM 1589 C C . ILE A 1 203 ? -6.610 12.054 -33.929 1.00 10.62 198 ILE A C 1
ATOM 1590 O O . ILE A 1 203 ? -6.530 12.922 -34.791 1.00 10.41 198 ILE A O 1
ATOM 1599 N N . LYS A 1 204 ? -7.686 11.305 -33.767 1.00 12.10 199 LYS A N 1
ATOM 1600 C CA A LYS A 1 204 ? -8.866 11.417 -34.617 0.50 12.14 199 LYS A CA 1
ATOM 1601 C CA B LYS A 1 204 ? -8.834 11.458 -34.657 0.50 12.01 199 LYS A CA 1
ATOM 1602 C C . LYS A 1 204 ? -9.625 12.740 -34.371 1.00 10.34 199 LYS A C 1
ATOM 1603 O O . LYS A 1 204 ? -9.954 13.483 -35.310 1.00 12.65 199 LYS A O 1
ATOM 1614 N N . HIS A 1 205 ? -9.954 13.007 -33.107 1.00 10.65 200 HIS A N 1
ATOM 1615 C CA . HIS A 1 205 ? -10.784 14.158 -32.753 1.00 10.53 200 HIS A CA 1
ATOM 1616 C C . HIS A 1 205 ? -9.916 15.284 -32.179 1.00 9.51 200 HIS A C 1
ATOM 1617 O O . HIS A 1 205 ? -9.427 15.177 -31.061 1.00 11.61 200 HIS A O 1
ATOM 1624 N N . VAL A 1 206 ? -9.728 16.342 -32.958 1.00 8.46 201 VAL A N 1
ATOM 1625 C CA . VAL A 1 206 ? -8.896 17.477 -32.576 1.00 7.63 201 VAL A CA 1
ATOM 1626 C C . VAL A 1 206 ? -9.704 18.748 -32.861 1.00 8.33 201 VAL A C 1
ATOM 1627 O O . VAL A 1 206 ? -10.212 18.938 -33.963 1.00 11.48 201 VAL A O 1
ATOM 1631 N N . MET A 1 207 ? -9.838 19.595 -31.837 1.00 7.78 202 MET A N 1
ATOM 1632 C CA . MET A 1 207 ? -10.701 20.778 -31.847 1.00 8.35 202 MET A CA 1
ATOM 1633 C C . MET A 1 207 ? -9.897 21.998 -31.426 1.00 7.02 202 MET A C 1
ATOM 1634 O O . MET A 1 207 ? -8.845 21.879 -30.802 1.00 7.55 202 MET A O 1
ATOM 1639 N N . ASN A 1 208 ? -10.434 23.171 -31.715 1.00 8.06 203 ASN A N 1
ATOM 1640 C CA . ASN A 1 208 ? -9.824 24.427 -31.312 1.00 7.63 203 ASN A CA 1
ATOM 1641 C C . ASN A 1 208 ? -9.990 24.666 -29.823 1.00 7.69 203 ASN A C 1
ATOM 1642 O O . ASN A 1 208 ? -11.110 24.649 -29.289 1.00 9.43 203 ASN A O 1
ATOM 1647 N N . SER A 1 209 ? -8.866 24.918 -29.153 1.00 6.59 204 SER A N 1
ATOM 1648 C CA . SER A 1 209 ? -8.845 25.226 -27.741 1.00 6.97 204 SER A CA 1
ATOM 1649 C C . SER A 1 209 ? -9.036 26.702 -27.392 1.00 6.92 204 SER A C 1
ATOM 1650 O O . SER A 1 209 ? -9.194 27.034 -26.220 1.00 8.01 204 SER A O 1
ATOM 1653 N N . ARG A 1 210 ? -8.976 27.579 -28.405 1.00 7.19 205 ARG A N 1
ATOM 1654 C CA A ARG A 1 210 ? -8.852 29.014 -28.171 0.58 7.52 205 ARG A CA 1
ATOM 1655 C CA B ARG A 1 210 ? -8.845 29.009 -28.133 0.42 7.95 205 ARG A CA 1
ATOM 1656 C C . ARG A 1 210 ? -10.182 29.708 -27.946 1.00 8.03 205 ARG A C 1
ATOM 1657 O O . ARG A 1 210 ? -10.197 30.907 -27.642 1.00 9.25 205 ARG A O 1
ATOM 1672 N N . THR A 1 211 ? -11.284 28.973 -28.056 1.00 8.87 206 THR A N 1
ATOM 1673 C CA . THR A 1 211 ? -12.604 29.399 -27.588 1.00 9.30 206 THR A CA 1
ATOM 1674 C C . THR A 1 211 ? -13.203 28.217 -26.833 1.00 8.70 206 THR A C 1
ATOM 1675 O O . THR A 1 211 ? -12.702 27.096 -26.927 1.00 9.85 206 THR A O 1
ATOM 1679 N N . THR A 1 212 ? -14.320 28.471 -26.147 1.00 10.17 207 THR A N 1
ATOM 1680 C CA . THR A 1 212 ? -15.017 27.392 -25.466 1.00 9.88 207 THR A CA 1
ATOM 1681 C C . THR A 1 212 ? -16.024 26.657 -26.367 1.00 10.38 207 THR A C 1
ATOM 1682 O O . THR A 1 212 ? -16.781 25.816 -25.885 1.00 11.26 207 THR A O 1
ATOM 1686 N N . GLU A 1 213 ? -15.999 26.909 -27.672 1.00 11.07 208 GLU A N 1
ATOM 1687 C CA . GLU A 1 213 ? -16.900 26.199 -28.574 1.00 11.64 208 GLU A CA 1
ATOM 1688 C C . GLU A 1 213 ? -16.580 24.690 -28.638 1.00 10.69 208 GLU A C 1
ATOM 1689 O O . GLU A 1 213 ? -17.430 23.926 -29.073 1.00 11.94 208 GLU A O 1
ATOM 1695 N N . PHE A 1 214 ? -15.391 24.259 -28.187 1.00 10.30 209 PHE A N 1
ATOM 1696 C CA . PHE A 1 214 ? -15.096 22.832 -28.110 1.00 10.31 209 PHE A CA 1
ATOM 1697 C C . PHE A 1 214 ? -16.159 22.112 -27.292 1.00 10.01 209 PHE A C 1
ATOM 1698 O O . PHE A 1 214 ? -16.381 20.925 -27.510 1.00 11.31 209 PHE A O 1
ATOM 1706 N N . ALA A 1 215 ? -16.790 22.776 -26.315 1.00 9.89 210 ALA A N 1
ATOM 1707 C CA . ALA A 1 215 ? -17.718 22.074 -25.450 1.00 10.88 210 ALA A CA 1
ATOM 1708 C C . ALA A 1 215 ? -18.936 21.616 -26.242 1.00 11.99 210 ALA A C 1
ATOM 1709 O O . ALA A 1 215 ? -19.359 20.470 -26.120 1.00 12.81 210 ALA A O 1
ATOM 1711 N N . SER A 1 216 ? -19.501 22.485 -27.067 1.00 14.03 211 SER A N 1
ATOM 1712 C CA A SER A 1 216 ? -20.621 22.070 -27.900 0.39 15.18 211 SER A CA 1
ATOM 1713 C CA B SER A 1 216 ? -20.617 22.088 -27.921 0.30 15.44 211 SER A CA 1
ATOM 1714 C CA C SER A 1 216 ? -20.607 22.109 -27.944 0.31 15.26 211 SER A CA 1
ATOM 1715 C C . SER A 1 216 ? -20.183 21.022 -28.924 1.00 15.29 211 SER A C 1
ATOM 1716 O O . SER A 1 216 ? -20.948 20.115 -29.238 1.00 16.14 211 SER A O 1
ATOM 1723 N N . GLU A 1 217 ? -18.957 21.125 -29.422 1.00 13.90 212 GLU A N 1
ATOM 1724 C CA . GLU A 1 217 ? -18.465 20.115 -30.355 1.00 14.02 212 GLU A CA 1
ATOM 1725 C C . GLU A 1 217 ? -18.339 18.721 -29.704 1.00 13.54 212 GLU A C 1
ATOM 1726 O O . GLU A 1 217 ? -18.735 17.702 -30.280 1.00 14.08 212 GLU A O 1
ATOM 1732 N N . VAL A 1 218 ? -17.815 18.681 -28.486 1.00 12.14 213 VAL A N 1
ATOM 1733 C CA . VAL A 1 218 ? -17.758 17.420 -27.728 1.00 11.82 213 VAL A CA 1
ATOM 1734 C C . VAL A 1 218 ? -19.157 16.867 -27.479 1.00 12.99 213 VAL A C 1
ATOM 1735 O O . VAL A 1 218 ? -19.381 15.659 -27.594 1.00 14.22 213 VAL A O 1
ATOM 1739 N N . ARG A 1 219 ? -20.095 17.739 -27.128 1.00 14.60 214 ARG A N 1
ATOM 1740 C CA A ARG A 1 219 ? -21.476 17.300 -26.903 0.50 18.08 214 ARG A CA 1
ATOM 1741 C CA B ARG A 1 219 ? -21.468 17.303 -26.879 0.50 18.00 214 ARG A CA 1
ATOM 1742 C C . ARG A 1 219 ? -22.028 16.626 -28.144 1.00 19.48 214 ARG A C 1
ATOM 1743 O O . ARG A 1 219 ? -22.656 15.575 -28.062 1.00 23.46 214 ARG A O 1
ATOM 1758 N N . GLU A 1 220 ? -21.767 17.217 -29.307 1.00 19.80 215 GLU A N 1
ATOM 1759 C CA . GLU A 1 220 ? -22.238 16.670 -30.580 1.00 23.46 215 GLU A CA 1
ATOM 1760 C C . GLU A 1 220 ? -21.562 15.335 -30.906 1.00 20.06 215 GLU A C 1
ATOM 1761 O O . GLU A 1 220 ? -22.231 14.391 -31.325 1.00 23.92 215 GLU A O 1
ATOM 1767 N N . LEU A 1 221 ? -20.240 15.257 -30.730 1.00 18.14 216 LEU A N 1
ATOM 1768 C CA . LEU A 1 221 ? -19.492 14.028 -31.023 1.00 16.69 216 LEU A CA 1
ATOM 1769 C C . LEU A 1 221 ? -19.913 12.872 -30.135 1.00 16.61 216 LEU A C 1
ATOM 1770 O O . LEU A 1 221 ? -19.794 11.694 -30.514 1.00 19.11 216 LEU A O 1
ATOM 1775 N N . THR A 1 222 ? -20.395 13.202 -28.940 1.00 15.97 217 THR A N 1
ATOM 1776 C CA . THR A 1 222 ? -20.752 12.192 -27.961 1.00 15.55 217 THR A CA 1
ATOM 1777 C C . THR A 1 222 ? -22.261 12.065 -27.763 1.00 16.74 217 THR A C 1
ATOM 1778 O O . THR A 1 222 ? -22.698 11.409 -26.824 1.00 17.49 217 THR A O 1
ATOM 1782 N N . GLN A 1 223 ? -23.056 12.688 -28.637 1.00 18.30 218 GLN A N 1
ATOM 1783 C CA . GLN A 1 223 ? -24.519 12.611 -28.558 1.00 19.88 218 GLN A CA 1
ATOM 1784 C C . GLN A 1 223 ? -25.030 13.042 -27.177 1.00 19.43 218 GLN A C 1
ATOM 1785 O O . GLN A 1 223 ? -25.976 12.485 -26.622 1.00 21.45 218 GLN A O 1
ATOM 1791 N N . GLY A 1 224 ? -24.387 14.057 -26.632 1.00 18.32 219 GLY A N 1
ATOM 1792 C CA . GLY A 1 224 ? -24.777 14.626 -25.360 1.00 20.70 219 GLY A CA 1
ATOM 1793 C C . GLY A 1 224 ? -24.263 13.891 -24.148 1.00 19.25 219 GLY A C 1
ATOM 1794 O O . GLY A 1 224 ? -24.495 14.353 -23.039 1.00 25.14 219 GLY A O 1
ATOM 1795 N N . ASN A 1 225 ? -23.522 12.790 -24.327 1.00 16.17 220 ASN A N 1
ATOM 1796 C CA A ASN A 1 225 ? -23.061 12.032 -23.160 0.54 17.81 220 ASN A CA 1
ATOM 1797 C CA B ASN A 1 225 ? -23.031 12.003 -23.195 0.46 16.47 220 ASN A CA 1
ATOM 1798 C C . ASN A 1 225 ? -21.897 12.699 -22.453 1.00 15.36 220 ASN A C 1
ATOM 1799 O O . ASN A 1 225 ? -21.814 12.624 -21.229 1.00 20.12 220 ASN A O 1
ATOM 1808 N N . GLY A 1 226 ? -21.041 13.383 -23.197 1.00 12.32 221 GLY A N 1
ATOM 1809 C CA . GLY A 1 226 ? -19.866 14.009 -22.595 1.00 11.31 221 GLY A CA 1
ATOM 1810 C C . GLY A 1 226 ? -18.690 13.055 -22.506 1.00 9.36 221 GLY A C 1
ATOM 1811 O O . GLY A 1 226 ? -18.683 11.966 -23.094 1.00 12.39 221 GLY A O 1
ATOM 1812 N N . VAL A 1 227 ? -17.683 13.466 -21.747 1.00 7.63 222 VAL A N 1
ATOM 1813 C CA . VAL A 1 227 ? -16.436 12.719 -21.608 1.00 7.18 222 VAL A CA 1
ATOM 1814 C C . VAL A 1 227 ? -16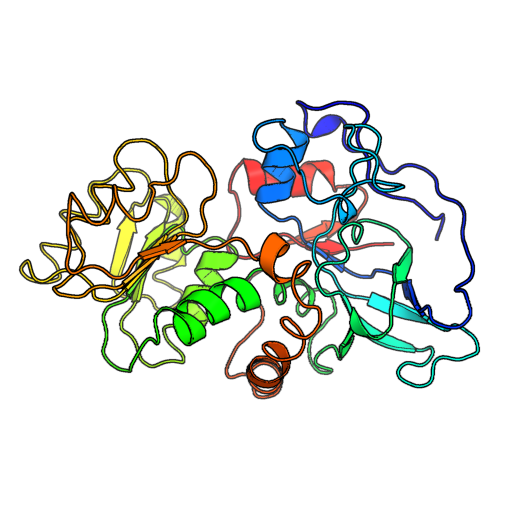.257 12.245 -20.161 1.00 6.74 222 VAL A C 1
ATOM 1815 O O . VAL A 1 227 ? -16.745 12.842 -19.183 1.00 8.46 222 VAL A O 1
ATOM 1819 N N . ASP A 1 228 ? -15.543 11.134 -20.022 1.00 6.26 223 ASP A N 1
ATOM 1820 C CA . ASP A 1 228 ? -15.334 10.523 -18.707 1.00 6.47 223 ASP A CA 1
ATOM 1821 C C . ASP A 1 228 ? -14.252 11.207 -17.861 1.00 5.82 223 ASP A C 1
ATOM 1822 O O . ASP A 1 228 ? -14.349 11.193 -16.634 1.00 6.39 223 ASP A O 1
ATOM 1827 N N . VAL A 1 229 ? -13.234 11.751 -18.527 1.00 5.54 224 VAL A N 1
ATOM 1828 C CA . VAL A 1 229 ? -12.100 12.378 -17.856 1.00 5.35 224 VAL A CA 1
ATOM 1829 C C . VAL A 1 229 ? -11.755 13.624 -18.661 1.00 5.00 224 VAL A C 1
ATOM 1830 O O . VAL A 1 229 ? -11.704 13.580 -19.896 1.00 5.82 224 VAL A O 1
ATOM 1834 N N . ILE A 1 230 ? -11.442 14.714 -17.939 1.00 4.89 225 ILE A N 1
ATOM 1835 C CA . ILE A 1 230 ? -10.862 15.912 -18.544 1.00 5.01 225 ILE A CA 1
ATOM 1836 C C . ILE A 1 230 ? -9.509 16.160 -17.872 1.00 4.74 225 ILE A C 1
ATOM 1837 O O . ILE A 1 230 ? -9.417 16.145 -16.641 1.00 5.99 225 ILE A O 1
ATOM 1842 N N . PHE A 1 231 ? -8.491 16.398 -18.696 1.00 4.74 226 PHE A N 1
ATOM 1843 C CA . PHE A 1 231 ? -7.154 16.792 -18.244 1.00 4.79 226 PHE A CA 1
ATOM 1844 C C . PHE A 1 231 ? -6.964 18.238 -18.695 1.00 4.57 226 PHE A C 1
ATOM 1845 O O . PHE A 1 231 ? -6.731 18.499 -19.883 1.00 5.61 226 PHE A O 1
ATOM 1853 N N . ASN A 1 232 ? -7.121 19.171 -17.746 1.00 5.28 227 ASN A N 1
ATOM 1854 C CA . ASN A 1 232 ? -7.191 20.588 -18.074 1.00 5.56 227 ASN A CA 1
ATOM 1855 C C . ASN A 1 232 ? -6.071 21.391 -17.432 1.00 5.35 227 ASN A C 1
ATOM 1856 O O . ASN A 1 232 ? -5.651 21.107 -16.314 1.00 6.86 227 ASN A O 1
ATOM 1861 N N . SER A 1 233 ? -5.664 22.448 -18.133 1.00 5.50 228 SER A N 1
ATOM 1862 C CA . SER A 1 233 ? -4.818 23.509 -17.599 1.00 5.66 228 SER A CA 1
ATOM 1863 C C . SER A 1 233 ? -5.346 24.919 -17.919 1.00 6.21 228 SER A C 1
ATOM 1864 O O . SER A 1 233 ? -4.698 25.894 -17.545 1.00 8.13 228 SER A O 1
ATOM 1867 N N . LEU A 1 234 ? -6.466 25.043 -18.635 1.00 6.20 229 LEU A N 1
ATOM 1868 C CA . LEU A 1 234 ? -6.971 26.348 -19.092 1.00 7.17 229 LEU A CA 1
ATOM 1869 C C . LEU A 1 234 ? -8.048 26.810 -18.128 1.00 7.05 229 LEU A C 1
ATOM 1870 O O . LEU A 1 234 ? -9.129 26.215 -18.059 1.00 7.78 229 LEU A O 1
ATOM 1875 N N . THR A 1 235 ? -7.765 27.881 -17.368 1.00 7.58 230 THR A N 1
ATOM 1876 C CA . THR A 1 235 ? -8.634 28.252 -16.252 1.00 7.93 230 THR A CA 1
ATOM 1877 C C . THR A 1 235 ? -9.288 29.622 -16.388 1.00 8.11 230 THR A C 1
ATOM 1878 O O . THR A 1 235 ? -10.096 29.986 -15.553 1.00 9.17 230 THR A O 1
ATOM 1882 N N . HIS A 1 236 ? -8.928 30.364 -17.427 1.00 8.39 231 HIS A N 1
ATOM 1883 C CA . HIS A 1 236 ? -9.453 31.722 -17.608 1.00 9.04 231 HIS A CA 1
ATOM 1884 C C . HIS A 1 236 ? -10.877 31.682 -18.169 1.00 9.01 231 HIS A C 1
ATOM 1885 O O . HIS A 1 236 ? -11.386 30.631 -18.584 1.00 8.77 231 HIS A O 1
ATOM 1892 N N . GLY A 1 237 ? -11.525 32.842 -18.184 1.00 10.65 232 GLY A N 1
ATOM 1893 C CA . GLY A 1 237 ? -12.824 32.983 -18.811 1.00 10.77 232 GLY A CA 1
ATOM 1894 C C . GLY A 1 237 ? -13.820 31.971 -18.271 1.00 9.56 232 GLY A C 1
ATOM 1895 O O . GLY A 1 237 ? -13.900 31.753 -17.059 1.00 10.72 232 GLY A O 1
ATOM 1896 N N . GLU A 1 238 ? -14.579 31.350 -19.172 1.00 9.00 233 GLU A N 1
ATOM 1897 C CA . GLU A 1 238 ? -15.578 30.353 -18.823 1.00 9.53 233 GLU A CA 1
ATOM 1898 C C . GLU A 1 238 ? -15.075 28.918 -19.009 1.00 7.76 233 GLU A C 1
ATOM 1899 O O . GLU A 1 238 ? -15.870 27.988 -19.042 1.00 8.09 233 GLU A O 1
ATOM 1905 N N . TYR A 1 239 ? -13.757 28.732 -19.121 1.00 7.43 234 TYR A N 1
ATOM 1906 C CA . TYR A 1 239 ? -13.248 27.399 -19.403 1.00 7.06 234 TYR A CA 1
ATOM 1907 C C . TYR A 1 239 ? -13.586 26.390 -18.312 1.00 6.69 234 TYR A C 1
ATOM 1908 O O . TYR A 1 239 ? -13.913 25.237 -18.645 1.00 7.17 234 TYR A O 1
ATOM 1917 N N . ILE A 1 240 ? -13.537 26.775 -17.034 1.00 6.71 235 ILE A N 1
ATOM 1918 C CA . ILE A 1 240 ? -13.821 25.800 -15.968 1.00 6.46 235 ILE A CA 1
ATOM 1919 C C . ILE A 1 240 ? -15.288 25.341 -16.031 1.00 6.37 235 ILE A C 1
ATOM 1920 O O . ILE A 1 240 ? -15.546 24.149 -16.116 1.00 6.86 235 ILE A O 1
ATOM 1925 N N . PRO A 1 241 ? -16.287 26.257 -15.984 1.00 6.88 236 PRO A N 1
ATOM 1926 C CA . PRO A 1 241 ? -17.661 25.771 -16.003 1.00 7.38 236 PRO A CA 1
ATOM 1927 C C . PRO A 1 241 ? -18.030 25.044 -17.305 1.00 6.89 236 PRO A C 1
ATOM 1928 O O . PRO A 1 241 ? -18.819 24.096 -17.277 1.00 7.95 236 PRO A O 1
ATOM 1932 N N . LYS A 1 242 ? -17.481 25.478 -18.445 1.00 7.42 237 LYS A N 1
ATOM 1933 C CA A LYS A 1 242 ? -17.744 24.803 -19.714 0.50 8.17 237 LYS A CA 1
ATOM 1934 C CA B LYS A 1 242 ? -17.753 24.804 -19.713 0.50 8.10 237 LYS A CA 1
ATOM 1935 C C . LYS A 1 242 ? -17.232 23.367 -19.706 1.00 7.51 237 LYS A C 1
ATOM 1936 O O . LYS A 1 242 ? -17.888 22.460 -20.241 1.00 9.12 237 LYS A O 1
ATOM 1947 N N . ASN A 1 243 ? -16.051 23.160 -19.108 1.00 6.70 238 ASN A N 1
ATOM 1948 C CA . ASN A 1 243 ? -15.529 21.803 -18.938 1.00 6.68 238 ASN A CA 1
ATOM 1949 C C . ASN A 1 243 ? -16.383 20.984 -17.985 1.00 6.60 238 ASN A C 1
ATOM 1950 O O . ASN A 1 243 ? -16.700 19.807 -18.261 1.00 7.04 238 ASN A O 1
ATOM 1955 N N . ILE A 1 244 ? -16.762 21.557 -16.839 1.00 6.45 239 ILE A N 1
ATOM 1956 C CA . ILE A 1 244 ? -17.587 20.799 -15.898 1.00 6.54 239 ILE A CA 1
ATOM 1957 C C . ILE A 1 244 ? -18.852 20.303 -16.609 1.00 6.95 239 ILE A C 1
ATOM 1958 O O . ILE A 1 244 ? -19.304 19.161 -16.408 1.00 7.95 239 ILE A O 1
ATOM 1963 N N . ASP A 1 245 ? -19.458 21.174 -17.430 1.00 7.20 240 ASP A N 1
ATOM 1964 C CA . ASP A 1 245 ? -20.720 20.844 -18.060 1.00 8.34 240 ASP A CA 1
ATOM 1965 C C . ASP A 1 245 ? -20.659 19.720 -19.079 1.00 8.81 240 ASP A C 1
ATOM 1966 O O . ASP A 1 245 ? -21.700 19.128 -19.357 1.00 12.80 240 ASP A O 1
ATOM 1971 N N . ILE A 1 246 ? -19.475 19.410 -19.615 1.00 7.32 241 ILE A N 1
ATOM 1972 C CA . ILE A 1 246 ? -19.341 18.330 -20.589 1.00 7.52 241 ILE A CA 1
ATOM 1973 C C . ILE A 1 246 ? -18.792 17.046 -19.977 1.00 6.74 241 ILE A C 1
ATOM 1974 O O . ILE A 1 246 ? -18.535 16.084 -20.710 1.00 8.04 241 ILE A O 1
ATOM 1979 N N . LEU A 1 247 ? -18.697 16.969 -18.645 1.00 6.65 242 LEU A N 1
ATOM 1980 C CA . LEU A 1 247 ? -18.386 15.701 -17.998 1.00 6.55 242 LEU A CA 1
ATOM 1981 C C . LEU A 1 247 ? -19.593 14.778 -18.057 1.00 6.92 242 LEU A C 1
ATOM 1982 O O . LEU A 1 247 ? -20.725 15.187 -17.722 1.00 7.54 242 LEU A O 1
ATOM 1987 N N . ALA A 1 248 ? -19.344 13.525 -18.431 1.00 7.40 243 ALA A N 1
ATOM 1988 C CA . ALA A 1 248 ? -20.334 12.454 -18.323 1.00 8.47 243 ALA A CA 1
ATOM 1989 C C . ALA A 1 248 ? -20.692 12.241 -16.852 1.00 7.78 243 ALA A C 1
ATOM 1990 O O . ALA A 1 248 ? -20.015 12.729 -15.943 1.00 7.18 243 ALA A O 1
ATOM 1992 N N . PRO A 1 249 ? -21.767 11.469 -16.581 1.00 8.90 244 PRO A N 1
ATOM 1993 C CA . PRO A 1 249 ? -22.094 11.124 -15.204 1.00 8.57 244 PRO A CA 1
ATOM 1994 C C . PRO A 1 249 ? -20.886 10.545 -14.472 1.00 7.99 244 PRO A C 1
ATOM 1995 O O . PRO A 1 249 ? -20.205 9.660 -14.993 1.00 8.50 244 PRO A O 1
ATOM 1999 N N . GLY A 1 250 ? -20.605 11.072 -13.270 1.00 7.75 245 GLY A N 1
ATOM 2000 C CA . GLY A 1 250 ? -19.484 10.587 -12.492 1.00 7.72 245 GLY A CA 1
ATOM 2001 C C . GLY A 1 250 ? -18.119 10.901 -13.089 1.00 7.07 245 GLY A C 1
ATOM 2002 O O . GLY A 1 250 ? -17.121 10.290 -12.681 1.00 7.86 245 GLY A O 1
ATOM 2003 N N . GLY A 1 251 ? -18.047 11.851 -14.015 1.00 6.84 246 GLY A N 1
ATOM 2004 C CA . GLY A 1 251 ? -16.778 12.153 -14.669 1.00 6.45 246 GLY A CA 1
ATOM 2005 C C . GLY A 1 251 ? -15.742 12.707 -13.695 1.00 6.00 246 GLY A C 1
ATOM 2006 O O . GLY A 1 251 ? -16.065 13.226 -12.627 1.00 6.82 246 GLY A O 1
ATOM 2007 N N . ARG A 1 252 ? -14.478 12.587 -14.126 1.00 5.85 247 ARG A N 1
ATOM 2008 C CA . ARG A 1 252 ? -13.326 12.986 -13.337 1.00 5.56 247 ARG A CA 1
ATOM 2009 C C . ARG A 1 252 ? -12.648 14.186 -13.998 1.00 5.58 247 ARG A C 1
ATOM 2010 O O . ARG A 1 252 ? -12.239 14.125 -15.156 1.00 6.77 247 ARG A O 1
ATOM 2018 N N . TYR A 1 253 ? -12.524 15.264 -13.218 1.00 5.61 248 TYR A N 1
ATOM 2019 C CA . TYR A 1 253 ? -11.981 16.542 -13.675 1.00 5.62 248 TYR A CA 1
ATOM 2020 C C . TYR A 1 253 ? -10.614 16.744 -13.048 1.00 5.05 248 TYR A C 1
ATOM 2021 O O . TYR A 1 253 ? -10.533 17.023 -11.849 1.00 5.94 248 TYR A O 1
ATOM 2030 N N . ILE A 1 254 ? -9.576 16.584 -13.861 1.00 5.03 249 ILE A N 1
ATOM 2031 C CA . ILE A 1 254 ? -8.198 16.810 -13.440 1.00 5.37 249 ILE A CA 1
ATOM 2032 C C . ILE A 1 254 ? -7.836 18.240 -13.803 1.00 5.58 249 ILE A C 1
ATOM 2033 O O . ILE A 1 254 ? -7.940 18.649 -14.964 1.00 6.73 249 ILE A O 1
ATOM 2038 N N . GLU A 1 255 ? -7.385 19.016 -12.797 1.00 5.61 250 GLU A N 1
ATOM 2039 C CA . GLU A 1 255 ? -7.018 20.414 -13.022 1.00 5.55 250 GLU A CA 1
ATOM 2040 C C . GLU A 1 255 ? -5.568 20.622 -12.606 1.00 5.55 250 GLU A C 1
ATOM 2041 O O . GLU A 1 255 ? -5.239 20.475 -11.394 1.00 6.19 250 GLU A O 1
ATOM 2047 N N . ILE A 1 256 ? -4.732 20.965 -13.578 1.00 5.74 251 ILE A N 1
ATOM 2048 C CA . ILE A 1 256 ? -3.337 21.278 -13.288 1.00 6.22 251 ILE A CA 1
ATOM 2049 C C . ILE A 1 256 ? -3.051 22.773 -13.400 1.00 6.04 251 ILE A C 1
ATOM 2050 O O . ILE A 1 256 ? -1.957 23.202 -13.036 1.00 7.02 251 ILE A O 1
ATOM 2055 N N . GLY A 1 257 ? -3.993 23.576 -13.891 1.00 6.76 252 GLY A N 1
ATOM 2056 C CA . GLY A 1 257 ? -3.788 25.011 -13.808 1.00 7.52 252 GLY A CA 1
ATOM 2057 C C . GLY A 1 257 ? -3.847 25.427 -12.339 1.00 8.62 252 GLY A C 1
ATOM 2058 O O . GLY A 1 257 ? -4.515 24.774 -11.536 1.00 9.38 252 GLY A O 1
ATOM 2059 N N . ARG A 1 258 ? -3.124 26.478 -11.998 1.00 11.78 253 ARG A N 1
ATOM 2060 C CA . ARG A 1 258 ? -3.109 26.918 -10.613 1.00 13.21 253 ARG A CA 1
ATOM 2061 C C . ARG A 1 258 ? -3.665 28.317 -10.431 1.00 16.46 253 ARG A C 1
ATOM 2062 O O . ARG A 1 258 ? -3.825 28.752 -9.305 1.00 27.86 253 ARG A O 1
ATOM 2070 N N . LEU A 1 259 ? -3.982 29.023 -11.517 1.00 13.46 254 LEU A N 1
ATOM 2071 C CA . LEU A 1 259 ? -4.552 30.370 -11.420 1.00 13.36 254 LEU A CA 1
ATOM 2072 C C . LEU A 1 259 ? -6.059 30.315 -11.467 1.00 12.67 254 LEU A C 1
ATOM 2073 O O . LEU A 1 259 ? -6.657 29.731 -12.366 1.00 15.93 254 LEU A O 1
ATOM 2078 N N . ASN A 1 260 ? -6.678 30.902 -10.449 1.00 13.53 255 ASN A N 1
ATOM 2079 C CA . ASN A 1 260 ? -8.115 31.117 -10.340 1.00 16.35 255 ASN A CA 1
ATOM 2080 C C . ASN A 1 260 ? -8.982 29.850 -10.418 1.00 13.38 255 ASN A C 1
ATOM 2081 O O . ASN A 1 260 ? -10.097 29.831 -10.954 1.00 16.15 255 ASN A O 1
ATOM 2086 N N . ILE A 1 261 ? -8.472 28.779 -9.838 1.00 10.13 256 ILE A N 1
ATOM 2087 C CA . ILE A 1 261 ? -9.189 27.512 -9.881 1.00 8.38 256 ILE A CA 1
ATOM 2088 C C . ILE A 1 261 ? -10.300 27.461 -8.847 1.00 7.64 256 ILE A C 1
ATOM 2089 O O . ILE A 1 261 ? -10.315 28.203 -7.849 1.00 9.29 256 ILE A O 1
ATOM 2094 N N . TRP A 1 262 ? -11.276 26.605 -9.114 1.00 6.91 257 TRP A N 1
ATOM 2095 C CA . TRP A 1 262 ? -12.403 26.436 -8.224 1.00 6.69 257 TRP A CA 1
ATOM 2096 C C . TRP A 1 262 ? -12.055 25.547 -7.024 1.00 6.53 257 TRP A C 1
ATOM 2097 O O . TRP A 1 262 ? -11.155 24.701 -7.089 1.00 7.03 257 TRP A O 1
ATOM 2108 N N . SER A 1 263 ? -12.797 25.716 -5.946 1.00 7.29 258 SER A N 1
ATOM 2109 C CA . SER A 1 263 ? -12.715 24.805 -4.811 1.00 7.93 258 SER A CA 1
ATOM 2110 C C . SER A 1 263 ? -13.585 23.562 -5.056 1.00 7.45 258 SER A C 1
ATOM 2111 O O . SER A 1 263 ? -14.471 23.545 -5.910 1.00 7.44 258 SER A O 1
ATOM 2114 N N . HIS A 1 264 ? -13.373 22.541 -4.228 1.00 8.16 259 HIS A N 1
ATOM 2115 C CA . HIS A 1 264 ? -14.200 21.363 -4.297 1.00 8.31 259 HIS A CA 1
ATOM 2116 C C . HIS A 1 264 ? -15.668 21.690 -4.112 1.00 7.75 259 HIS A C 1
ATOM 2117 O O . HIS A 1 264 ? -16.549 21.133 -4.795 1.00 8.39 259 HIS A O 1
ATOM 2124 N N . GLU A 1 265 ? -15.979 22.579 -3.173 1.00 8.50 260 GLU A N 1
ATOM 2125 C CA . GLU A 1 265 ? -17.375 22.943 -2.902 1.00 8.70 260 GLU A CA 1
ATOM 2126 C C . GLU A 1 265 ? -18.012 23.668 -4.085 1.00 8.04 260 GLU A C 1
ATOM 2127 O O . GLU A 1 265 ? -19.189 23.470 -4.395 1.00 9.39 260 GLU A O 1
ATOM 2133 N N . GLN A 1 266 ? -17.235 24.523 -4.754 1.00 7.76 261 GLN A N 1
ATOM 2134 C CA . GLN A 1 266 ? -17.736 25.241 -5.937 1.00 7.67 261 GLN A CA 1
ATOM 2135 C C . GLN A 1 266 ? -18.027 24.254 -7.080 1.00 6.99 261 GLN A C 1
ATOM 2136 O O . GLN A 1 266 ? -19.048 24.367 -7.772 1.00 8.22 261 GLN A O 1
ATOM 2142 N N . VAL A 1 267 ? -17.125 23.286 -7.298 1.00 6.81 262 VAL A N 1
ATOM 2143 C CA . VAL A 1 267 ? -17.371 22.272 -8.331 1.00 6.76 262 VAL A CA 1
ATOM 2144 C C . VAL A 1 267 ? -18.615 21.446 -7.969 1.00 7.13 262 VAL A C 1
ATOM 2145 O O . VAL A 1 267 ? -19.471 21.220 -8.835 1.00 7.94 262 VAL A O 1
ATOM 2149 N N . SER A 1 268 ? -18.732 21.037 -6.708 1.00 7.73 263 SER A N 1
ATOM 2150 C CA A SER A 1 268 ? -19.868 20.233 -6.247 0.38 8.76 263 SER A CA 1
ATOM 2151 C CA B SER A 1 268 ? -19.849 20.226 -6.273 0.39 8.22 263 SER A CA 1
ATOM 2152 C CA C SER A 1 268 ? -19.863 20.197 -6.338 0.23 8.26 263 SER A CA 1
ATOM 2153 C C . SER A 1 268 ? -21.200 20.945 -6.400 1.00 8.40 263 SER A C 1
ATOM 2154 O O . SER A 1 268 ? -22.212 20.318 -6.672 1.00 10.03 263 SER A O 1
ATOM 2161 N N . GLN A 1 269 ? -21.212 22.266 -6.170 1.00 8.60 264 GLN A N 1
ATOM 2162 C CA . GLN A 1 269 ? -22.453 23.043 -6.336 1.00 9.34 264 GLN A CA 1
ATOM 2163 C C . GLN A 1 269 ? -22.968 22.878 -7.775 1.00 9.38 264 GLN A C 1
ATOM 2164 O O . GLN A 1 269 ? -24.166 22.785 -8.020 1.00 11.69 264 GLN A O 1
ATOM 2170 N N . ARG A 1 270 ? -22.052 22.909 -8.735 1.00 8.55 265 ARG A N 1
ATOM 2171 C CA . ARG A 1 270 ? -22.433 22.798 -10.157 1.00 9.06 265 ARG A CA 1
ATOM 2172 C C . ARG A 1 270 ? -22.784 21.347 -10.542 1.00 8.94 265 ARG A C 1
ATOM 2173 O O . ARG A 1 270 ? -23.807 21.102 -11.209 1.00 10.51 265 ARG A O 1
ATOM 2181 N N . ARG A 1 271 ? -21.932 20.413 -10.143 1.00 8.35 266 ARG A N 1
ATOM 2182 C CA . ARG A 1 271 ? -22.082 18.990 -10.504 1.00 8.15 266 ARG A CA 1
ATOM 2183 C C . ARG A 1 271 ? -21.656 18.137 -9.299 1.00 7.79 266 ARG A C 1
ATOM 2184 O O . ARG A 1 271 ? -20.470 17.821 -9.145 1.00 8.52 266 ARG A O 1
ATOM 2192 N N . PRO A 1 272 ? -22.600 17.719 -8.435 1.00 9.01 267 PRO A N 1
ATOM 2193 C CA . PRO A 1 272 ? -22.183 16.999 -7.210 1.00 10.06 267 PRO A CA 1
ATOM 2194 C C . PRO A 1 272 ? -21.640 15.593 -7.460 1.00 9.07 267 PRO A C 1
ATOM 2195 O O . PRO A 1 272 ? -21.001 15.014 -6.575 1.00 10.83 267 PRO A O 1
ATOM 2199 N N . ASP A 1 273 ? -21.872 15.039 -8.658 1.00 7.71 268 ASP A N 1
ATOM 2200 C CA . ASP A 1 273 ? -21.421 13.707 -9.004 1.00 7.62 268 ASP A CA 1
ATOM 2201 C C . ASP A 1 273 ? -19.977 13.656 -9.491 1.00 7.70 268 ASP A C 1
ATOM 2202 O O . ASP A 1 273 ? -19.380 12.579 -9.578 1.00 8.85 268 ASP A O 1
ATOM 2207 N N . VAL A 1 274 ? -19.426 14.791 -9.899 1.00 7.33 269 VAL A N 1
ATOM 2208 C CA . VAL A 1 274 ? -18.077 14.823 -10.485 1.00 7.97 269 VAL A CA 1
ATOM 2209 C C . VAL A 1 274 ? -17.015 14.621 -9.411 1.00 7.13 269 VAL A C 1
ATOM 2210 O O . VAL A 1 274 ? -17.165 15.068 -8.259 1.00 8.19 269 VAL A O 1
ATOM 2214 N N . LYS A 1 275 ? -15.935 13.949 -9.794 1.00 6.44 270 LYS A N 1
ATOM 2215 C CA A LYS A 1 275 ? -14.781 13.784 -8.948 0.58 6.82 270 LYS A CA 1
ATOM 2216 C CA B LYS A 1 275 ? -14.759 13.794 -8.948 0.42 6.68 270 LYS A CA 1
ATOM 2217 C C . LYS A 1 275 ? -13.733 14.809 -9.397 1.00 6.21 270 LYS A C 1
ATOM 2218 O O . LYS A 1 275 ? -13.289 14.782 -10.532 1.00 8.60 270 LYS A O 1
ATOM 2229 N N . TYR A 1 276 ? -13.328 15.687 -8.493 1.00 6.62 271 TYR A N 1
ATOM 2230 C CA . TYR A 1 276 ? -12.456 16.825 -8.813 1.00 5.89 271 TYR A CA 1
ATOM 2231 C C . TYR A 1 276 ? -11.062 16.594 -8.235 1.00 5.84 271 TYR A C 1
ATOM 2232 O O . TYR A 1 276 ? -10.919 16.326 -7.035 1.00 7.05 271 TYR A O 1
ATOM 2241 N N . PHE A 1 277 ? -10.054 16.722 -9.108 1.00 5.20 272 PHE A N 1
ATOM 2242 C CA . PHE A 1 277 ? -8.672 16.427 -8.795 1.00 5.59 272 PHE A CA 1
ATOM 22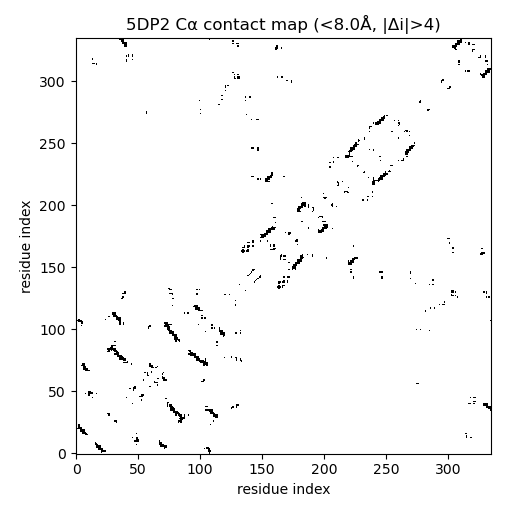43 C C . PHE A 1 277 ? -7.735 17.583 -9.193 1.00 5.49 272 PHE A C 1
ATOM 2244 O O . PHE A 1 277 ? -7.004 17.503 -10.169 1.00 5.93 272 PHE A O 1
ATOM 2252 N N . PRO A 1 278 ? -7.725 18.671 -8.385 1.00 5.38 273 PRO A N 1
ATOM 2253 C CA . PRO A 1 278 ? -6.698 19.686 -8.546 1.00 5.57 273 PRO A CA 1
ATOM 2254 C C . PRO A 1 278 ? -5.423 19.242 -7.831 1.00 5.68 273 PRO A C 1
ATOM 2255 O O . PRO A 1 278 ? -5.498 18.655 -6.730 1.00 7.00 273 PRO A O 1
ATOM 2259 N N . PHE A 1 279 ? -4.257 19.534 -8.398 1.00 5.62 274 PHE A N 1
ATOM 2260 C CA . PHE A 1 279 ? -3.026 19.223 -7.689 1.00 5.86 274 PHE A CA 1
ATOM 2261 C C . PHE A 1 279 ? -1.896 20.068 -8.225 1.00 6.05 274 PHE A C 1
ATOM 2262 O O . PHE A 1 279 ? -1.975 20.620 -9.329 1.00 6.58 274 PHE A O 1
ATOM 2270 N N . ASP A 1 280 ? -0.812 20.139 -7.441 1.00 7.11 275 ASP A N 1
ATOM 2271 C CA . ASP A 1 280 ? 0.409 20.847 -7.803 1.00 6.96 275 ASP A CA 1
ATOM 2272 C C . ASP A 1 280 ? 1.581 19.919 -7.521 1.00 6.27 275 ASP A C 1
ATOM 2273 O O . ASP A 1 280 ? 1.860 19.580 -6.353 1.00 7.02 275 ASP A O 1
ATOM 2278 N N . MET A 1 281 ? 2.224 19.465 -8.587 1.00 6.44 276 MET A N 1
ATOM 2279 C CA . MET A 1 281 ? 3.314 18.505 -8.424 1.00 6.40 276 MET A CA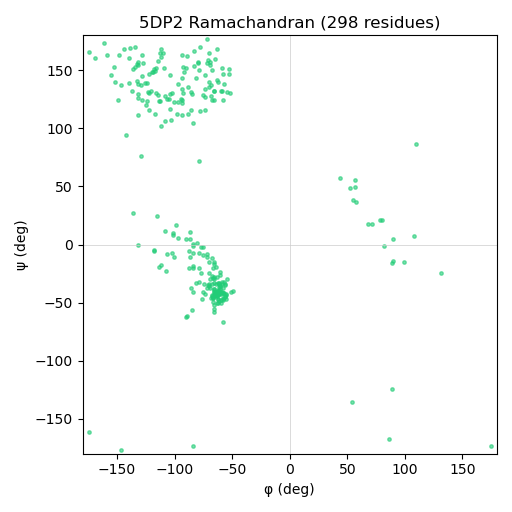 1
ATOM 2280 C C . MET A 1 281 ? 4.463 19.021 -7.590 1.00 6.28 276 MET A C 1
ATOM 2281 O O . MET A 1 281 ? 5.090 18.252 -6.857 1.00 7.16 276 MET A O 1
ATOM 2286 N N . SER A 1 282 ? 4.770 20.317 -7.710 1.00 6.92 277 SER A N 1
ATOM 2287 C CA . SER A 1 282 ? 5.824 20.870 -6.868 1.00 7.41 277 SER A CA 1
ATOM 2288 C C . SER A 1 282 ? 5.515 20.689 -5.373 1.00 7.20 277 SER A C 1
ATOM 2289 O O . SER A 1 282 ? 6.391 20.294 -4.593 1.00 8.42 277 SER A O 1
ATOM 2292 N N . ASP A 1 283 ? 4.255 20.919 -4.976 1.00 7.14 278 ASP A N 1
ATOM 2293 C CA . ASP A 1 283 ? 3.865 20.666 -3.616 1.00 7.69 278 ASP A CA 1
ATOM 2294 C C . ASP A 1 283 ? 4.041 19.187 -3.236 1.00 7.67 278 ASP A C 1
ATOM 2295 O O . ASP A 1 283 ? 4.475 18.836 -2.142 1.00 8.99 278 ASP A O 1
ATOM 2300 N N . GLU A 1 284 ? 3.660 18.299 -4.174 1.00 6.95 279 GLU A N 1
ATOM 2301 C CA . GLU A 1 284 ? 3.774 16.848 -3.914 1.00 7.38 279 GLU A CA 1
ATOM 2302 C C . GLU A 1 284 ? 5.226 16.426 -3.738 1.00 7.65 279 GLU A C 1
ATOM 2303 O O . GLU A 1 284 ? 5.520 15.552 -2.887 1.00 9.10 279 GLU A O 1
ATOM 2309 N N . PHE A 1 285 ? 6.131 16.973 -4.556 1.00 7.20 280 PHE A N 1
ATOM 2310 C CA . PHE A 1 285 ? 7.543 16.610 -4.477 1.00 7.96 280 PHE A CA 1
ATOM 2311 C C . PHE A 1 285 ? 8.160 17.045 -3.133 1.00 9.75 280 PHE A C 1
ATOM 2312 O O . PHE A 1 285 ? 8.921 16.286 -2.533 1.00 14.29 280 PHE A O 1
ATOM 2320 N N . VAL A 1 286 ? 7.822 18.241 -2.674 1.00 9.18 281 VAL A N 1
ATOM 2321 C CA A VAL A 1 286 ? 8.333 18.757 -1.393 0.62 10.57 281 VAL A CA 1
ATOM 2322 C CA B VAL A 1 286 ? 8.418 18.683 -1.417 0.38 10.31 281 VAL A CA 1
ATOM 2323 C C . VAL A 1 286 ? 7.739 17.993 -0.222 1.00 10.79 281 VAL A C 1
ATOM 2324 O O . VAL A 1 286 ? 8.395 17.756 0.808 1.00 12.98 281 VAL A O 1
ATOM 2331 N N . ARG A 1 287 ? 6.473 17.606 -0.358 1.00 10.36 282 ARG A N 1
ATOM 2332 C CA . ARG A 1 287 ? 5.777 16.884 0.693 1.00 10.54 282 ARG A CA 1
ATOM 2333 C C . ARG A 1 287 ? 6.406 15.515 1.015 1.00 12.17 282 ARG A C 1
ATOM 2334 O O . ARG A 1 287 ? 6.479 15.126 2.176 1.00 14.74 282 ARG A O 1
ATOM 2342 N N . ASP A 1 288 ? 6.849 14.786 0.002 1.00 10.48 283 ASP A N 1
ATOM 2343 C CA . ASP A 1 288 ? 7.310 13.394 0.190 1.00 11.77 283 ASP A CA 1
ATOM 2344 C C . ASP A 1 288 ? 8.342 13.050 -0.877 1.00 10.42 283 ASP A C 1
ATOM 2345 O O . ASP A 1 288 ? 7.986 12.951 -2.026 1.00 8.46 283 ASP A O 1
ATOM 2350 N N A LYS A 1 289 ? 9.621 12.866 -0.526 0.75 14.61 284 LYS A N 1
ATOM 2351 N N B LYS A 1 289 ? 9.610 12.867 -0.486 0.25 13.79 284 LYS A N 1
ATOM 2352 C CA A LYS A 1 289 ? 10.621 12.515 -1.556 0.75 15.81 284 LYS A CA 1
ATOM 2353 C CA B LYS A 1 289 ? 10.687 12.478 -1.424 0.25 15.40 284 LYS A CA 1
ATOM 2354 C C A LYS A 1 289 ? 10.463 11.132 -2.153 0.75 13.62 284 LYS A C 1
ATOM 2355 C C B LYS A 1 289 ? 10.387 11.183 -2.174 0.25 12.87 284 LYS A C 1
ATOM 2356 O O A LYS A 1 289 ? 11.034 10.848 -3.207 0.75 17.86 284 LYS A O 1
ATOM 2357 O O B LYS A 1 289 ? 10.767 11.011 -3.344 0.25 12.78 284 LYS A O 1
ATOM 2368 N N . GLN A 1 290 ? 9.689 10.278 -1.494 1.00 10.99 285 GLN A N 1
ATOM 2369 C CA . GLN A 1 290 ? 9.377 8.974 -2.085 1.00 11.33 285 GLN A CA 1
ATOM 2370 C C . GLN A 1 290 ? 8.342 9.080 -3.184 1.00 10.67 285 GLN A C 1
ATOM 2371 O O . GLN A 1 290 ? 8.162 8.128 -3.938 1.00 13.55 285 GLN A O 1
ATOM 2377 N N . PHE A 1 291 ? 7.644 10.199 -3.302 1.00 9.56 286 PHE A N 1
ATOM 2378 C CA . PHE A 1 291 ? 6.619 10.344 -4.329 1.00 9.52 286 PHE A CA 1
ATOM 2379 C C . PHE A 1 291 ? 7.215 10.173 -5.729 1.00 8.66 286 PHE A C 1
ATOM 2380 O O . PHE A 1 291 ? 6.715 9.366 -6.541 1.00 10.06 286 PHE A O 1
ATOM 2388 N N . HIS A 1 292 ? 8.304 10.895 -6.028 1.00 7.74 287 HIS A N 1
ATOM 2389 C CA . HIS A 1 292 ? 8.875 10.770 -7.355 1.00 7.56 287 HIS A CA 1
ATOM 2390 C C . HIS A 1 292 ? 9.478 9.389 -7.585 1.00 7.60 287 HIS A C 1
ATOM 2391 O O . HIS A 1 292 ? 9.458 8.883 -8.712 1.00 8.03 287 HIS A O 1
ATOM 2398 N N . ALA A 1 293 ? 10.044 8.782 -6.544 1.00 7.95 288 ALA A N 1
ATOM 2399 C CA . ALA A 1 293 ? 10.634 7.459 -6.664 1.00 9.08 288 ALA A CA 1
ATOM 2400 C C . ALA A 1 293 ? 9.578 6.421 -7.035 1.00 8.45 288 ALA A C 1
ATOM 2401 O O . ALA A 1 293 ? 9.807 5.569 -7.895 1.00 9.14 288 ALA A O 1
ATOM 2403 N N . LYS A 1 294 ? 8.416 6.494 -6.392 1.00 8.86 289 LYS A N 1
ATOM 2404 C CA A LYS A 1 294 ? 7.357 5.541 -6.687 0.56 9.59 289 LYS A CA 1
ATOM 2405 C CA B LYS A 1 294 ? 7.311 5.567 -6.673 0.44 9.88 289 LYS A CA 1
ATOM 2406 C C . LYS A 1 294 ? 6.767 5.741 -8.081 1.00 8.78 289 LYS A C 1
ATOM 2407 O O . LYS A 1 294 ? 6.451 4.757 -8.761 1.00 10.50 289 LYS A O 1
ATOM 2418 N N . LEU A 1 295 ? 6.654 6.998 -8.528 1.00 7.69 290 LEU A N 1
ATOM 2419 C CA . LEU A 1 295 ? 6.192 7.205 -9.893 1.00 7.69 290 LEU A CA 1
ATOM 2420 C C . LEU A 1 295 ? 7.196 6.659 -10.893 1.00 7.13 290 LEU A C 1
ATOM 2421 O O . LEU A 1 295 ? 6.800 6.039 -11.899 1.00 8.23 290 LEU A O 1
ATOM 2426 N N . TRP A 1 296 ? 8.500 6.864 -10.647 1.00 6.78 291 TRP A N 1
ATOM 2427 C CA . TRP A 1 296 ? 9.502 6.338 -11.576 1.00 7.33 291 TRP A CA 1
ATOM 2428 C C . TRP A 1 296 ? 9.530 4.800 -11.589 1.00 7.67 291 TRP A C 1
ATOM 2429 O O . TRP A 1 296 ? 9.846 4.193 -12.603 1.00 8.59 291 TRP A O 1
ATOM 2440 N N . ASP A 1 297 ? 9.176 4.172 -10.467 1.00 8.37 292 ASP A N 1
ATOM 2441 C CA . ASP A 1 297 ? 9.076 2.708 -10.458 1.00 9.86 292 ASP A CA 1
ATOM 2442 C C . ASP A 1 297 ? 8.100 2.228 -11.537 1.00 10.19 292 ASP A C 1
ATOM 2443 O O . ASP A 1 297 ? 8.303 1.163 -12.121 1.00 14.22 292 ASP A O 1
ATOM 2448 N N . ASP A 1 298 ? 7.036 2.981 -11.792 1.00 9.04 293 ASP A N 1
ATOM 2449 C CA . ASP A 1 298 ? 6.074 2.626 -12.848 1.00 10.48 293 ASP A CA 1
ATOM 2450 C C . ASP A 1 298 ? 6.518 3.115 -14.230 1.00 9.74 293 ASP A C 1
ATOM 2451 O O . ASP A 1 298 ? 6.379 2.403 -15.229 1.00 16.13 293 ASP A O 1
ATOM 2456 N N . LEU A 1 299 ? 7.056 4.328 -14.318 1.00 7.34 294 LEU A N 1
ATOM 2457 C CA . LEU A 1 299 ? 7.324 4.924 -15.606 1.00 7.23 294 LEU A CA 1
ATOM 2458 C C . LEU A 1 299 ? 8.635 4.442 -16.232 1.00 7.23 294 LEU A C 1
ATOM 2459 O O . LEU A 1 299 ? 8.745 4.409 -17.460 1.00 7.91 294 LEU A O 1
ATOM 2464 N N . ALA A 1 300 ? 9.665 4.138 -15.437 1.00 7.45 295 ALA A N 1
ATOM 2465 C CA . ALA A 1 300 ? 10.989 3.860 -15.993 1.00 7.69 295 ALA A CA 1
ATOM 2466 C C . ALA A 1 300 ? 10.926 2.730 -16.999 1.00 7.67 295 ALA A C 1
ATOM 2467 O O . ALA A 1 300 ? 11.548 2.787 -18.062 1.00 9.46 295 ALA A O 1
ATOM 2469 N N . LEU A 1 301 ? 10.217 1.671 -16.672 1.00 9.30 296 LEU A N 1
ATOM 2470 C CA A LEU A 1 301 ? 10.232 0.521 -17.582 0.50 10.27 296 LEU A CA 1
ATOM 2471 C CA C LEU A 1 301 ? 10.234 0.525 -17.582 0.50 10.59 296 LEU A CA 1
ATOM 2472 C C . LEU A 1 301 ? 9.490 0.830 -18.890 1.00 9.68 296 LEU A C 1
ATOM 2473 O O . LEU A 1 301 ? 9.796 0.233 -19.913 1.00 10.79 296 LEU A O 1
ATOM 2482 N N . LEU A 1 302 ? 8.538 1.784 -18.859 1.00 9.31 297 LEU A N 1
ATOM 2483 C CA . LEU A 1 302 ? 7.815 2.152 -20.069 1.00 8.99 297 LEU A CA 1
ATOM 2484 C C . LEU A 1 302 ? 8.721 2.915 -21.029 1.00 9.00 297 LEU A C 1
ATOM 2485 O O . LEU A 1 302 ? 8.597 2.756 -22.255 1.00 9.85 297 LEU A O 1
ATOM 2490 N N . PHE A 1 303 ? 9.643 3.726 -20.511 1.00 8.35 298 PHE A N 1
ATOM 2491 C CA . PHE A 1 303 ? 10.623 4.364 -21.360 1.00 8.55 298 PHE A CA 1
ATOM 2492 C C . PHE A 1 303 ? 11.685 3.375 -21.815 1.00 9.60 298 PHE A C 1
ATOM 2493 O O . PHE A 1 303 ? 12.192 3.491 -22.950 1.00 11.85 298 PHE A O 1
ATOM 2501 N N . GLU A 1 304 ? 12.042 2.402 -20.974 1.00 10.28 299 GLU A N 1
ATOM 2502 C CA A GLU A 1 304 ? 12.996 1.358 -21.350 0.50 11.83 299 GLU A CA 1
ATOM 2503 C CA B GLU A 1 304 ? 13.020 1.400 -21.355 0.50 11.92 299 GLU A CA 1
ATOM 2504 C C . GLU A 1 304 ? 12.514 0.549 -22.534 1.00 12.84 299 GLU A C 1
ATOM 2505 O O . GLU A 1 304 ? 13.287 0.203 -23.435 1.00 16.74 299 GLU A O 1
ATOM 2516 N N . SER A 1 305 ? 11.235 0.192 -22.516 1.00 12.25 300 SER A N 1
ATOM 2517 C CA . SER A 1 305 ? 10.630 -0.664 -23.544 1.00 14.02 300 SER A CA 1
ATOM 2518 C C . SER A 1 305 ? 10.180 0.075 -24.801 1.00 13.58 300 SER A C 1
ATOM 2519 O O . SER A 1 305 ? 9.943 -0.540 -25.826 1.00 18.87 300 SER A O 1
ATOM 2522 N N . GLY A 1 306 ? 9.991 1.384 -24.699 1.00 11.71 301 GLY A N 1
ATOM 2523 C CA . GLY A 1 306 ? 9.431 2.153 -25.809 1.00 11.85 301 GLY A CA 1
ATOM 2524 C C . GLY A 1 306 ? 7.913 2.245 -25.803 1.00 10.86 301 GLY A C 1
ATOM 2525 O O . GLY A 1 306 ? 7.339 2.818 -26.723 1.00 12.55 301 GLY A O 1
ATOM 2526 N N . SER A 1 307 ? 7.231 1.727 -24.772 1.00 10.36 302 SER A N 1
ATOM 2527 C CA . SER A 1 307 ? 5.795 1.977 -24.621 1.00 10.39 302 SER A CA 1
ATOM 2528 C C . SER A 1 307 ? 5.458 3.462 -24.515 1.00 9.40 302 SER A C 1
ATOM 2529 O O . SER A 1 307 ? 4.380 3.886 -24.912 1.00 11.82 302 SER A O 1
ATOM 2532 N N . LEU A 1 308 ? 6.363 4.217 -23.899 1.00 7.92 303 LEU A N 1
ATOM 2533 C CA . LEU A 1 308 ? 6.323 5.687 -23.927 1.00 7.55 303 LEU A CA 1
ATOM 2534 C C . LEU A 1 308 ? 7.598 6.147 -24.623 1.00 7.32 303 LEU A C 1
ATOM 2535 O O . LEU A 1 308 ? 8.633 5.471 -24.571 1.00 8.33 303 LEU A O 1
ATOM 2540 N N . LYS A 1 309 ? 7.512 7.318 -25.276 1.00 7.47 304 LYS A N 1
ATOM 2541 C CA . LYS A 1 309 ? 8.606 7.873 -26.050 1.00 7.38 304 LYS A CA 1
ATOM 2542 C C . LYS A 1 309 ? 8.884 9.298 -25.601 1.00 6.15 304 LYS A C 1
ATOM 2543 O O . LYS A 1 309 ? 7.985 9.980 -25.092 1.00 6.57 304 LYS A O 1
ATOM 2549 N N . PRO A 1 310 ? 10.104 9.784 -25.816 1.00 6.18 305 PRO A N 1
ATOM 2550 C CA . PRO A 1 310 ? 10.368 11.190 -25.577 1.00 6.64 305 PRO A CA 1
ATOM 2551 C C . PRO A 1 310 ? 9.361 12.060 -26.311 1.00 6.14 305 PRO A C 1
ATOM 2552 O O . PRO A 1 310 ? 8.837 11.709 -27.388 1.00 7.51 305 PRO A O 1
ATOM 2556 N N . LEU A 1 311 ? 9.093 13.234 -25.744 1.00 5.67 306 LEU A N 1
ATOM 2557 C CA . LEU A 1 311 ? 8.254 14.219 -26.446 1.00 5.58 306 LEU A CA 1
ATOM 2558 C C . LEU A 1 311 ? 8.973 14.786 -27.643 1.00 5.92 306 LEU A C 1
ATOM 2559 O O . LEU A 1 311 ? 10.205 14.835 -27.669 1.00 6.38 306 LEU A O 1
ATOM 2564 N N . PRO A 1 312 ? 8.215 15.310 -28.624 1.00 6.24 307 PRO A N 1
ATOM 2565 C CA . PRO A 1 312 ? 8.826 16.219 -29.617 1.00 6.34 307 PRO A CA 1
ATOM 2566 C C . PRO A 1 312 ? 9.550 17.341 -28.882 1.00 5.84 307 PRO A C 1
ATOM 2567 O O . PRO A 1 312 ? 9.081 17.775 -27.818 1.00 6.17 307 PRO A O 1
ATOM 2571 N N . TYR A 1 313 ? 10.637 17.804 -29.460 1.00 6.76 308 TYR A N 1
ATOM 2572 C CA . TYR A 1 313 ? 11.403 18.854 -28.786 1.00 6.72 308 TYR A CA 1
ATOM 2573 C C . TYR A 1 313 ? 12.071 19.777 -29.794 1.00 7.04 308 TYR A C 1
ATOM 2574 O O . TYR A 1 313 ? 12.246 19.459 -30.964 1.00 8.39 308 TYR A O 1
ATOM 2583 N N . LYS A 1 314 ? 12.468 20.936 -29.274 1.00 6.91 309 LYS A N 1
ATOM 2584 C CA . LYS A 1 314 ? 13.299 21.896 -29.973 1.00 7.53 309 LYS A CA 1
ATOM 2585 C C . LYS A 1 314 ? 14.431 22.315 -29.028 1.00 6.86 309 LYS A C 1
ATOM 2586 O O . LYS A 1 314 ? 14.154 22.667 -27.867 1.00 7.43 309 LYS A O 1
ATOM 2592 N N . VAL A 1 315 ? 15.664 22.257 -29.525 1.00 7.16 310 VAL A N 1
ATOM 2593 C CA . VAL A 1 315 ? 16.839 22.566 -28.707 1.00 7.44 310 VAL A CA 1
ATOM 2594 C C . VAL A 1 315 ? 17.281 24.013 -28.924 1.00 7.51 310 VAL A C 1
ATOM 2595 O O . VAL A 1 315 ? 17.304 24.524 -30.059 1.00 9.13 310 VAL A O 1
ATOM 2599 N N . PHE A 1 316 ? 17.645 24.671 -27.814 1.00 7.10 311 PHE A N 1
ATOM 2600 C CA . PHE A 1 316 ? 18.317 25.951 -27.816 1.00 7.45 311 PHE A CA 1
ATOM 2601 C C . PHE A 1 316 ? 19.605 25.820 -27.029 1.00 6.92 311 PHE A C 1
ATOM 2602 O O . PHE A 1 316 ? 19.604 25.216 -25.944 1.00 8.42 311 PHE A O 1
ATOM 2610 N N . PRO A 1 317 ? 20.707 26.411 -27.493 1.00 7.71 312 PRO A N 1
ATOM 2611 C CA . PRO A 1 317 ? 21.904 26.454 -26.652 1.00 8.55 312 PRO A CA 1
ATOM 2612 C C . PRO A 1 317 ? 21.686 27.420 -25.480 1.00 7.66 312 PRO A C 1
ATOM 2613 O O . PRO A 1 317 ? 20.879 28.333 -25.542 1.00 7.87 312 PRO A O 1
ATOM 2617 N N . SER A 1 318 ? 22.482 27.240 -24.423 1.00 8.54 313 SER A N 1
ATOM 2618 C CA . SER A 1 318 ? 22.352 28.057 -23.232 1.00 9.20 313 SER A CA 1
ATOM 2619 C C . SER A 1 318 ? 22.475 29.556 -23.488 1.00 8.69 313 SER A C 1
ATOM 2620 O O . SER A 1 318 ? 21.791 30.344 -22.815 1.00 8.95 313 SER A O 1
ATOM 2623 N N . GLU A 1 319 ? 23.302 29.958 -24.451 1.00 8.99 314 GLU A N 1
ATOM 2624 C CA A GLU A 1 319 ? 23.420 31.384 -24.732 0.50 9.37 314 GLU A CA 1
ATOM 2625 C CA B GLU A 1 319 ? 23.449 31.364 -24.812 0.50 10.06 314 GLU A CA 1
ATOM 2626 C C . GLU A 1 319 ? 22.128 31.992 -25.277 1.00 9.49 314 GLU A C 1
ATOM 2627 O O . GLU A 1 319 ? 21.962 33.210 -25.202 1.00 12.18 314 GLU A O 1
ATOM 2638 N N . ASP A 1 320 ? 21.231 31.162 -25.788 1.00 8.30 315 ASP A N 1
ATOM 2639 C CA A ASP A 1 320 ? 19.951 31.588 -26.333 0.62 8.47 315 ASP A CA 1
ATOM 2640 C CA B ASP A 1 320 ? 19.957 31.612 -26.346 0.38 8.94 315 ASP A CA 1
ATOM 2641 C C . ASP A 1 320 ? 18.798 31.307 -25.378 1.00 8.37 315 ASP A C 1
ATOM 2642 O O . ASP A 1 320 ? 17.656 31.151 -25.812 1.00 8.72 315 ASP A O 1
ATOM 2651 N N . VAL A 1 321 ? 19.071 31.281 -24.065 1.00 8.20 316 VAL A N 1
ATOM 2652 C CA . VAL A 1 321 ? 18.033 30.954 -23.105 1.00 8.11 316 VAL A CA 1
ATOM 2653 C C . VAL A 1 321 ? 16.857 31.948 -23.127 1.00 7.99 316 VAL A C 1
ATOM 2654 O O . VAL A 1 321 ? 15.718 31.521 -2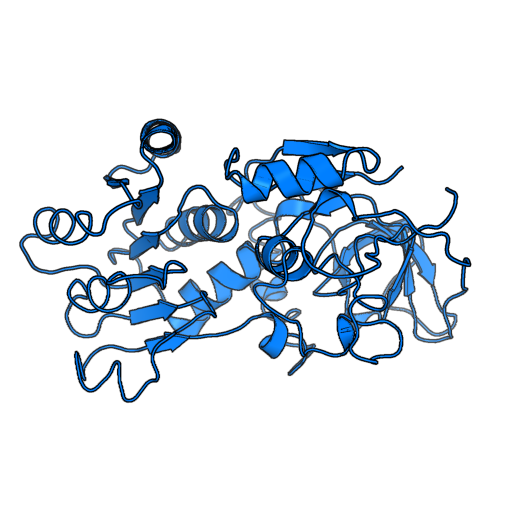2.926 1.00 7.99 316 VAL A O 1
ATOM 2658 N N . VAL A 1 322 ? 17.098 33.230 -23.387 1.00 8.37 317 VAL A N 1
ATOM 2659 C CA . VAL A 1 322 ? 15.971 34.163 -23.452 1.00 8.90 317 VAL A CA 1
ATOM 2660 C C . VAL A 1 322 ? 15.023 33.762 -24.601 1.00 8.87 317 VAL A C 1
ATOM 2661 O O . VAL A 1 322 ? 13.801 33.732 -24.430 1.00 9.25 317 VAL A O 1
ATOM 2665 N N . GLU A 1 323 ? 15.593 33.476 -25.768 1.00 9.42 318 GLU A N 1
ATOM 2666 C CA . GLU A 1 323 ? 14.788 33.034 -26.896 1.00 10.03 318 GLU A CA 1
ATOM 2667 C C . GLU A 1 323 ? 14.071 31.702 -26.617 1.00 8.28 318 GLU A C 1
ATOM 2668 O O . GLU A 1 323 ? 12.962 31.486 -27.117 1.00 8.81 318 GLU A O 1
ATOM 2674 N N . ALA A 1 324 ? 14.691 30.803 -25.841 1.00 7.41 319 ALA A N 1
ATOM 2675 C CA . ALA A 1 324 ? 14.029 29.554 -25.473 1.00 7.30 319 ALA A CA 1
ATOM 2676 C C . ALA A 1 324 ? 12.761 29.841 -24.645 1.00 6.79 319 ALA A C 1
ATOM 2677 O O . ALA A 1 324 ? 11.696 29.285 -24.881 1.00 7.13 319 ALA A O 1
ATOM 2679 N N . PHE A 1 325 ? 12.892 30.734 -23.637 1.00 6.82 320 PHE A N 1
ATOM 2680 C CA . PHE A 1 325 ? 11.743 31.121 -22.844 1.00 7.15 320 PHE A CA 1
ATOM 2681 C C . PHE A 1 325 ? 10.687 31.802 -23.711 1.00 7.83 320 PHE A C 1
ATOM 2682 O O . PHE A 1 325 ? 9.489 31.555 -23.553 1.00 8.26 320 PHE A O 1
ATOM 2690 N N . ARG A 1 326 ? 11.124 32.660 -24.642 1.00 8.44 321 ARG A N 1
ATOM 2691 C CA . ARG A 1 326 ? 10.175 33.355 -25.523 1.00 9.45 321 ARG A CA 1
ATOM 2692 C C . ARG A 1 326 ? 9.450 32.399 -26.449 1.00 9.01 321 ARG A C 1
ATOM 2693 O O . ARG A 1 326 ? 8.275 32.617 -26.775 1.00 10.58 321 ARG A O 1
ATOM 2701 N N . HIS A 1 327 ? 10.134 31.334 -26.871 1.00 8.74 322 HIS A N 1
ATOM 2702 C CA . HIS A 1 327 ? 9.534 30.337 -27.764 1.00 8.91 322 HIS A CA 1
ATOM 2703 C C . HIS A 1 327 ? 8.323 29.722 -27.071 1.00 8.56 322 HIS A C 1
ATOM 2704 O O . HIS A 1 327 ? 7.282 29.475 -27.676 1.00 10.36 322 HIS A O 1
ATOM 2711 N N . LEU A 1 328 ? 8.464 29.451 -25.763 1.00 8.18 323 LEU A N 1
ATOM 2712 C CA . LEU A 1 328 ? 7.358 28.910 -24.964 1.00 8.07 323 LEU A CA 1
ATOM 2713 C C . LEU A 1 328 ? 6.304 29.979 -24.673 1.00 8.04 323 LEU A C 1
ATOM 2714 O O . LEU A 1 328 ? 5.106 29.723 -24.824 1.00 9.21 323 LEU A O 1
ATOM 2719 N N . GLN A 1 329 ? 6.733 31.191 -24.321 1.00 8.53 324 GLN A N 1
ATOM 2720 C CA . GLN A 1 329 ? 5.778 32.276 -24.072 1.00 9.03 324 GLN A CA 1
ATOM 2721 C C . GLN A 1 329 ? 4.856 32.524 -25.267 1.00 9.46 324 GLN A C 1
ATOM 2722 O O . GLN A 1 329 ? 3.652 32.698 -25.086 1.00 11.66 324 GLN A O 1
ATOM 2728 N N . HIS A 1 330 ? 5.435 32.554 -26.468 1.00 9.13 325 HIS A N 1
ATOM 2729 C CA . HIS A 1 330 ? 4.684 32.784 -27.710 1.00 10.61 325 HIS A CA 1
ATOM 2730 C C . HIS A 1 330 ? 4.059 31.513 -28.270 1.00 10.50 325 HIS A C 1
ATOM 2731 O O . HIS A 1 330 ? 3.402 31.557 -29.298 1.00 12.11 325 HIS A O 1
ATOM 2738 N N . SER A 1 331 ? 4.259 30.396 -27.567 1.00 9.92 326 SER A N 1
ATOM 2739 C CA . SER A 1 331 ? 3.636 29.133 -27.861 1.00 10.52 326 SER A CA 1
ATOM 2740 C C . SER A 1 331 ? 3.901 28.660 -29.265 1.00 10.22 326 SER A C 1
ATOM 2741 O O . SER A 1 331 ? 2.980 28.299 -30.004 1.00 11.99 326 SER A O 1
ATOM 2744 N N . LYS A 1 332 ? 5.172 28.693 -29.643 1.00 9.81 327 LYS A N 1
ATOM 2745 C CA . LYS A 1 332 ? 5.618 28.334 -30.977 1.00 10.78 327 LYS A CA 1
ATOM 2746 C C . LYS A 1 332 ? 5.889 26.855 -31.154 1.00 11.13 327 LYS A C 1
ATOM 2747 O O . LYS A 1 332 ? 6.354 26.437 -32.213 1.00 15.32 327 LYS A O 1
ATOM 2753 N N . HIS A 1 333 ? 5.598 26.079 -30.119 1.00 10.02 328 HIS A N 1
ATOM 2754 C CA . HIS A 1 333 ? 6.130 24.723 -29.978 1.00 8.76 328 HIS A CA 1
ATOM 2755 C C . HIS A 1 333 ? 5.086 23.613 -30.087 1.00 7.45 328 HIS A C 1
ATOM 2756 O O . HIS A 1 333 ? 3.892 23.797 -29.958 1.00 8.96 328 HIS A O 1
ATOM 2763 N N . ILE A 1 334 ? 5.624 22.405 -30.287 1.00 7.02 329 ILE A N 1
ATOM 2764 C CA . ILE A 1 334 ? 4.938 21.151 -29.995 1.00 6.44 329 ILE A CA 1
ATOM 2765 C C . ILE A 1 334 ? 5.860 20.385 -29.039 1.00 6.02 329 ILE A C 1
ATOM 2766 O O . ILE A 1 334 ? 7.031 20.147 -29.384 1.00 7.73 329 ILE A O 1
ATOM 2771 N N . GLY A 1 335 ? 5.368 20.002 -27.869 1.00 5.31 330 GLY A N 1
ATOM 2772 C CA . GLY A 1 335 ? 6.205 19.216 -26.947 1.00 5.51 330 GLY A CA 1
ATOM 2773 C C . GLY A 1 335 ? 7.017 20.090 -26.012 1.00 5.09 330 GLY A C 1
ATOM 2774 O O . GLY A 1 335 ? 6.444 20.915 -25.270 1.00 6.76 330 GLY A O 1
ATOM 2775 N N . LYS A 1 336 ? 8.335 19.898 -26.022 1.00 5.31 331 LYS A N 1
ATOM 2776 C CA A LYS A 1 336 ? 9.230 20.467 -25.029 0.56 5.03 331 LYS A CA 1
ATOM 2777 C CA B LYS A 1 336 ? 9.216 20.535 -25.046 0.44 5.86 331 LYS A CA 1
ATOM 2778 C C . LYS A 1 336 ? 10.271 21.410 -25.678 1.00 5.52 331 LYS A C 1
ATOM 2779 O O . LYS A 1 336 ? 10.760 21.138 -26.780 1.00 7.09 331 LYS A O 1
ATOM 2790 N N . ILE A 1 337 ? 10.656 22.447 -24.928 1.00 5.40 332 ILE A N 1
ATOM 2791 C CA A ILE A 1 337 ? 11.778 23.284 -25.310 0.52 5.78 332 ILE A CA 1
ATOM 2792 C CA B ILE A 1 337 ? 11.763 23.365 -25.264 0.48 5.53 332 ILE A CA 1
ATOM 2793 C C . ILE A 1 337 ? 12.924 22.947 -24.369 1.00 4.99 332 ILE A C 1
ATOM 2794 O O . ILE A 1 337 ? 12.774 23.029 -23.146 1.00 6.05 332 ILE A O 1
ATOM 2803 N N . VAL A 1 338 ? 14.025 22.482 -24.966 1.00 5.30 333 VAL A N 1
ATOM 2804 C CA . VAL A 1 338 ? 15.164 21.956 -24.193 1.00 5.03 333 VAL A CA 1
ATOM 2805 C C . VAL A 1 338 ? 16.381 22.827 -24.424 1.00 5.17 333 VAL A C 1
ATOM 2806 O O . VAL A 1 338 ? 16.751 23.096 -25.552 1.00 6.46 333 VAL A O 1
ATOM 2810 N N . VAL A 1 339 ? 17.032 23.234 -23.313 1.00 5.24 334 VAL A N 1
ATOM 2811 C CA . VAL A 1 339 ? 18.244 24.048 -23.379 1.00 5.71 334 VAL A CA 1
ATOM 2812 C C . VAL A 1 339 ? 19.450 23.148 -23.069 1.00 5.71 334 VAL A C 1
ATOM 2813 O O . VAL A 1 339 ? 19.465 22.419 -22.072 1.00 6.31 334 VAL A O 1
ATOM 2817 N N . THR A 1 340 ? 20.471 23.178 -23.921 1.00 6.68 335 THR A N 1
ATOM 2818 C CA . THR A 1 340 ? 21.686 22.432 -23.672 1.00 7.58 335 THR A CA 1
ATOM 2819 C C . THR A 1 340 ? 22.703 23.306 -22.958 1.00 9.55 335 THR A C 1
ATOM 2820 O O . THR A 1 340 ? 22.855 24.495 -23.246 1.00 13.78 335 THR A O 1
ATOM 2824 N N . MET A 1 341 ? 23.443 22.687 -22.060 1.00 10.41 336 MET A N 1
ATOM 2825 C CA . MET A 1 341 ? 24.513 23.428 -21.394 1.00 12.17 336 MET A CA 1
ATOM 2826 C C . MET A 1 341 ? 25.878 23.261 -22.118 1.00 13.22 336 MET A C 1
ATOM 2827 O O . MET A 1 341 ? 26.079 22.259 -22.816 1.00 16.97 336 MET A O 1
ATOM 2832 N N . PRO A 1 342 ? 26.809 24.243 -22.011 1.00 17.63 337 PRO A N 1
ATOM 2833 C CA . PRO A 1 342 ? 28.133 24.010 -22.610 1.00 19.22 337 PRO A CA 1
ATOM 2834 C C . PRO A 1 342 ? 28.838 22.747 -22.096 1.00 21.11 337 PRO A C 1
ATOM 2835 O O . PRO A 1 342 ? 28.704 22.401 -20.922 1.00 24.56 337 PRO A O 1
#

Solvent-accessible surface area: 14436 Å² total; per-residue (Å²): 95,159,34,36,6,0,38,4,82,53,69,32,99,7,137,49,10,55,57,87,105,51,158,127,150,180,24,145,50,87,49,0,3,0,31,1,67,0,0,0,3,17,113,50,0,2,25,1,0,43,46,96,26,112,4,110,13,128,81,1,8,70,100,22,108,76,40,16,112,27,0,2,0,0,7,1,2,1,0,23,0,44,28,38,4,101,105,24,115,100,28,141,100,44,28,80,0,1,1,2,6,10,0,35,0,0,3,7,31,3,49,17,36,21,77,7,5,15,58,19,6,89,132,28,55,37,23,51,1,2,0,0,2,26,5,0,0,12,0,11,31,0,0,72,58,41,3,133,12,94,103,60,37,76,0,0,0,4,32,0,9,14,15,28,4,8,0,0,11,45,0,0,90,91,30,41,11,52,7,1,0,0,0,14,80,135,10,25,67,58,0,131,158,83,56,6,150,39,6,4,48,8,156,65,25,118,2,2,57,82,0,94,144,74,5,173,54,81,4,0,37,0,0,4,0,43,37,18,115,73,105,12,3,24,62,0,0,53,2,7,3,108,30,1,35,0,0,0,34,10,84,66,132,48,65,45,96,133,93,2,53,161,106,48,111,51,13,109,15,50,36,13,12,9,9,52,34,6,86,180,46,88,97,22,6,30,120,7,20,103,60,0,27,108,17,11,100,80,24,58,1,119,28,3,53,98,101,62,21,49,10,135,58,4,30,88,0,0,77,26,15,67,110,32,134,18,40,2,9,2,0,0,38,20,114

GO terms:
  GO:0042802 identical protein binding (F, IPI)

Organism: NCBI:txid158786

CATH classification: 3.90.180.10 (+1 more: 3.40.50.720)